Protein AF-A0A9W6XE38-F1 (afdb_monomer)

InterPro domains:
  IPR016639 Glutathione S-transferase Omega/GSH [PTHR32419] (5-84)

pLDDT: mean 70.17, std 19.54, range [25.48, 97.06]

Structure (mmCIF, N/CA/C/O backbone):
data_AF-A0A9W6XE38-F1
#
_entry.id   AF-A0A9W6XE38-F1
#
loop_
_atom_site.group_PDB
_atom_site.id
_atom_site.type_symbol
_atom_site.label_atom_id
_atom_site.label_alt_id
_atom_site.label_comp_id
_atom_site.label_asym_id
_atom_site.label_entity_id
_atom_site.label_seq_id
_atom_site.pdbx_PDB_ins_code
_atom_site.Cartn_x
_atom_site.Cartn_y
_atom_site.Cartn_z
_atom_site.occupancy
_atom_site.B_iso_or_equiv
_atom_site.auth_seq_id
_atom_site.auth_comp_id
_atom_site.auth_asym_id
_atom_site.auth_atom_id
_atom_site.pdbx_PDB_model_num
ATOM 1 N N . MET A 1 1 ? 16.345 23.511 4.178 1.00 38.41 1 MET A N 1
ATOM 2 C CA . MET A 1 1 ? 14.895 23.791 4.244 1.00 38.41 1 MET A CA 1
ATOM 3 C C . MET A 1 1 ? 14.218 22.484 4.612 1.00 38.41 1 MET A C 1
ATOM 5 O O . MET A 1 1 ? 14.553 21.489 3.986 1.00 38.41 1 MET A O 1
ATOM 9 N N . ALA A 1 2 ? 13.388 22.451 5.658 1.00 46.78 2 ALA A N 1
ATOM 10 C CA . ALA A 1 2 ? 12.634 21.242 5.998 1.00 46.78 2 ALA A CA 1
ATOM 11 C C . ALA A 1 2 ? 11.671 20.915 4.845 1.00 46.78 2 ALA A C 1
ATOM 13 O O . ALA A 1 2 ? 11.087 21.834 4.268 1.00 46.78 2 ALA A O 1
ATOM 14 N N . ALA A 1 3 ? 11.571 19.640 4.468 1.00 52.81 3 ALA A N 1
ATOM 15 C CA . ALA A 1 3 ? 10.675 19.204 3.404 1.00 52.81 3 ALA A CA 1
ATOM 16 C C . ALA A 1 3 ? 9.220 19.547 3.764 1.00 52.81 3 ALA A C 1
ATOM 18 O O . ALA A 1 3 ? 8.821 19.442 4.923 1.00 52.81 3 ALA A O 1
ATOM 19 N N . THR A 1 4 ? 8.431 19.977 2.779 1.00 61.88 4 THR A N 1
ATOM 20 C CA . THR A 1 4 ? 6.985 20.149 2.953 1.00 61.88 4 THR A CA 1
ATOM 21 C C . THR A 1 4 ? 6.368 18.781 3.259 1.00 61.88 4 THR A C 1
ATOM 23 O O . THR A 1 4 ? 6.669 17.833 2.528 1.00 61.88 4 THR A O 1
ATOM 26 N N . PRO A 1 5 ? 5.538 18.649 4.313 1.00 55.81 5 PRO A N 1
ATOM 27 C CA . PRO A 1 5 ? 4.909 17.375 4.632 1.00 55.81 5 PRO A CA 1
ATOM 28 C C . PRO A 1 5 ? 4.031 16.911 3.462 1.00 55.81 5 PRO A C 1
ATOM 30 O O . PRO A 1 5 ? 3.466 17.749 2.747 1.00 55.81 5 PRO A O 1
ATOM 33 N N . PRO A 1 6 ? 3.926 15.592 3.232 1.00 61.69 6 PRO A N 1
ATOM 34 C CA . PRO A 1 6 ? 3.109 15.073 2.150 1.00 61.69 6 PRO A CA 1
ATOM 35 C C . PRO A 1 6 ? 1.636 15.461 2.357 1.00 61.69 6 PRO A C 1
ATOM 37 O O . PRO A 1 6 ? 1.177 15.582 3.498 1.00 61.69 6 PRO A O 1
ATOM 40 N N . PRO A 1 7 ? 0.865 15.641 1.270 1.00 54.66 7 PRO A N 1
ATOM 41 C CA . PRO A 1 7 ? -0.579 15.768 1.393 1.00 54.66 7 PRO A CA 1
ATOM 42 C C . PRO A 1 7 ? -1.130 14.490 2.049 1.00 54.66 7 PRO A C 1
ATOM 44 O O . PRO A 1 7 ? -0.725 13.389 1.680 1.00 54.66 7 PRO A O 1
ATOM 47 N N . TYR A 1 8 ? -2.042 14.647 3.016 1.00 70.88 8 TYR A N 1
ATOM 48 C CA . TYR A 1 8 ? -2.646 13.556 3.802 1.00 70.88 8 TYR A CA 1
ATOM 49 C C . TYR A 1 8 ? -1.662 12.837 4.754 1.00 70.88 8 TYR A C 1
ATOM 51 O O . TYR A 1 8 ? -1.385 11.643 4.625 1.00 70.88 8 TYR A O 1
ATOM 59 N N . ALA A 1 9 ? -1.147 13.584 5.736 1.00 68.62 9 ALA A N 1
ATOM 60 C CA . ALA A 1 9 ? -0.292 13.092 6.828 1.00 68.62 9 ALA A CA 1
ATOM 61 C C . ALA A 1 9 ? -1.016 13.048 8.194 1.00 68.62 9 ALA A C 1
ATOM 63 O O . ALA A 1 9 ? -0.386 13.121 9.246 1.00 68.62 9 ALA A O 1
ATOM 64 N N . SER A 1 10 ? -2.350 12.993 8.186 1.00 75.06 10 SER A N 1
ATOM 65 C CA . SER A 1 10 ? -3.155 12.931 9.409 1.00 75.06 10 SER A CA 1
ATOM 66 C C . SER A 1 10 ? -3.180 11.520 10.001 1.00 75.06 10 SER A C 1
ATOM 68 O O . SER A 1 10 ? -3.023 10.532 9.284 1.00 75.06 10 SER A O 1
ATOM 70 N N . PHE A 1 11 ? -3.419 11.421 11.310 1.00 73.31 11 PHE A N 1
ATOM 71 C CA . PHE A 1 11 ? -3.405 10.157 12.047 1.00 73.31 11 PHE A CA 1
ATOM 72 C C . PHE A 1 11 ? -4.755 9.871 12.692 1.00 73.31 11 PHE A C 1
ATOM 74 O O . PHE A 1 11 ? -5.340 10.766 13.297 1.00 73.31 11 PHE A O 1
ATOM 81 N N . VAL A 1 12 ? -5.181 8.606 12.630 1.00 77.94 12 VAL A N 1
ATOM 82 C CA . VAL A 1 12 ? -6.282 8.090 13.451 1.00 77.94 12 VAL A CA 1
ATOM 83 C C . VAL A 1 12 ? -5.804 7.967 14.897 1.00 77.94 12 VAL A C 1
ATOM 85 O O . VAL A 1 12 ? -4.715 7.447 15.152 1.00 77.94 12 VAL A O 1
ATOM 88 N N . GLN A 1 13 ? -6.595 8.466 15.844 1.00 76.62 13 GLN A N 1
ATOM 89 C CA . GLN A 1 13 ? -6.243 8.533 17.259 1.00 76.62 13 GLN A CA 1
ATOM 90 C C . GLN A 1 13 ? -7.309 7.849 18.128 1.00 76.62 13 GLN A C 1
ATOM 92 O O . GLN A 1 13 ? -8.491 7.879 17.800 1.00 76.62 13 GLN A O 1
ATOM 97 N N . PRO A 1 14 ? -6.927 7.243 19.266 1.00 74.06 14 PRO A N 1
ATOM 98 C CA . PRO A 1 14 ? -7.862 6.514 20.131 1.00 74.06 14 PRO A CA 1
ATOM 99 C C . PRO A 1 14 ? -8.874 7.420 20.851 1.00 74.06 14 PRO A C 1
ATOM 101 O O . PRO A 1 14 ? -9.888 6.942 21.348 1.00 74.06 14 PRO A O 1
ATOM 104 N N . ASN A 1 15 ? -8.588 8.719 20.952 1.00 81.75 15 ASN A N 1
ATOM 105 C CA . ASN A 1 15 ? -9.422 9.660 21.686 1.00 81.75 15 ASN A CA 1
ATOM 106 C C . ASN A 1 15 ? -10.567 10.158 20.794 1.00 81.75 15 ASN A C 1
ATOM 108 O O . ASN A 1 15 ? -10.327 10.601 19.671 1.00 81.75 15 ASN A O 1
ATOM 112 N N . ALA A 1 16 ? -11.789 10.157 21.329 1.00 82.31 16 ALA A N 1
ATOM 113 C CA . ALA A 1 16 ? -12.985 10.599 20.608 1.00 82.31 16 ALA A CA 1
ATOM 114 C C . ALA A 1 16 ? -12.944 12.088 20.206 1.00 82.31 16 ALA A C 1
ATOM 116 O O . ALA A 1 16 ? -13.496 12.463 19.181 1.00 82.31 16 ALA A O 1
ATOM 117 N N . ASP A 1 17 ? -12.237 12.930 20.966 1.00 87.88 17 ASP A N 1
ATOM 118 C CA . ASP A 1 17 ? -12.169 14.384 20.736 1.00 87.88 17 ASP A CA 1
ATOM 119 C C . ASP A 1 17 ? -11.110 14.802 19.694 1.00 87.88 17 ASP A C 1
ATOM 121 O O . ASP A 1 17 ? -10.627 15.936 19.693 1.00 87.88 17 ASP A O 1
ATOM 125 N N . THR A 1 18 ? -10.682 13.878 18.835 1.00 81.12 18 THR A N 1
ATOM 126 C CA . THR A 1 18 ? -9.615 14.108 17.851 1.00 81.12 18 THR A CA 1
ATOM 127 C C . THR A 1 18 ? -10.191 14.333 16.461 1.00 81.12 18 THR A C 1
ATOM 129 O O . THR A 1 18 ? -11.347 14.022 16.201 1.00 81.12 18 THR A O 1
ATOM 132 N N . GLU A 1 19 ? -9.393 14.892 15.547 1.00 80.62 19 GLU A N 1
ATOM 133 C CA . GLU A 1 19 ? -9.841 15.135 14.166 1.00 80.62 19 GLU A CA 1
ATOM 134 C C . GLU A 1 19 ? -10.217 13.829 13.441 1.00 80.62 19 GLU A C 1
ATOM 136 O O . GLU A 1 19 ? -11.127 13.815 12.616 1.00 80.62 19 GLU A O 1
ATOM 141 N N . PHE A 1 20 ? -9.541 12.727 13.783 1.00 79.00 20 PHE A N 1
ATOM 142 C CA . PHE A 1 20 ? -9.780 11.396 13.230 1.00 79.00 20 PHE A CA 1
ATOM 143 C C . PHE A 1 20 ? -9.860 10.365 14.373 1.00 79.00 20 PHE A C 1
ATOM 145 O O . PHE A 1 20 ? -8.852 9.724 14.683 1.00 79.00 20 PHE A O 1
ATOM 152 N N . PRO A 1 21 ? -11.022 10.209 15.025 1.00 79.94 21 PRO A N 1
ATOM 153 C CA . PRO A 1 21 ? -11.189 9.279 16.138 1.00 79.94 21 PRO A CA 1
ATOM 154 C C . PRO A 1 21 ? -11.310 7.825 15.663 1.00 79.94 21 PRO A C 1
ATOM 156 O O . PRO A 1 21 ? -11.969 7.535 14.670 1.00 79.94 21 PRO A O 1
ATOM 159 N N . ALA A 1 22 ? -10.716 6.883 16.398 1.00 80.69 22 ALA A N 1
ATOM 160 C CA . ALA A 1 22 ? -10.786 5.450 16.112 1.00 80.69 22 ALA A CA 1
ATOM 161 C C . ALA A 1 22 ? -12.205 4.886 16.337 1.00 80.69 22 ALA A C 1
ATOM 163 O O . ALA A 1 22 ? -12.518 4.346 17.398 1.00 80.69 22 ALA A O 1
ATOM 164 N N . GLU A 1 23 ? -13.057 5.008 15.321 1.00 79.81 23 GLU A N 1
ATOM 165 C CA . GLU A 1 23 ? -14.450 4.560 15.326 1.00 79.81 23 GLU A CA 1
ATOM 166 C C . GLU A 1 23 ? -14.686 3.413 14.332 1.00 79.81 23 GLU A C 1
ATOM 168 O O . GLU A 1 23 ? -14.135 3.378 13.226 1.00 79.81 23 GLU A O 1
ATOM 173 N N . LYS A 1 24 ? -15.518 2.449 14.743 1.00 81.69 24 LYS A N 1
ATOM 174 C CA . LYS A 1 24 ? -15.912 1.310 13.909 1.00 81.69 24 LYS A CA 1
ATOM 175 C C . LYS A 1 24 ? -16.745 1.788 12.714 1.00 81.69 24 LYS A C 1
ATOM 177 O O . LYS A 1 24 ? -17.598 2.652 12.867 1.00 81.69 24 LYS A O 1
ATOM 182 N N . ASP A 1 25 ? -16.522 1.176 11.550 1.00 80.62 25 ASP A N 1
ATOM 183 C CA . ASP A 1 25 ? -17.252 1.437 10.302 1.00 80.62 25 ASP A CA 1
ATOM 184 C C . ASP A 1 25 ? -17.089 2.880 9.762 1.00 80.62 25 ASP A C 1
ATOM 186 O O . ASP A 1 25 ? -17.803 3.290 8.846 1.00 80.62 25 ASP A O 1
ATOM 190 N N . CYS A 1 26 ? -16.116 3.644 10.279 1.00 81.19 26 CYS A N 1
ATOM 191 C CA . CYS A 1 26 ? -15.816 5.019 9.855 1.00 81.19 26 CYS A CA 1
ATOM 192 C C . CYS A 1 26 ? -14.647 5.124 8.865 1.00 81.19 26 CYS A C 1
ATOM 194 O O . CYS A 1 26 ? -14.448 6.172 8.248 1.00 81.19 26 CYS A O 1
ATOM 196 N N . TYR A 1 27 ? -13.875 4.047 8.694 1.00 83.31 27 TYR A N 1
ATOM 197 C CA . TYR A 1 27 ? -12.676 4.025 7.860 1.00 83.31 27 TYR A CA 1
ATOM 198 C C . TYR A 1 27 ? -12.766 2.982 6.754 1.00 83.31 27 TYR A C 1
ATOM 200 O O . TYR A 1 27 ? -13.335 1.904 6.924 1.00 83.31 27 TYR A O 1
ATOM 208 N N . HIS A 1 28 ? -12.156 3.306 5.615 1.00 83.00 28 HIS A N 1
ATOM 209 C CA . HIS A 1 28 ? -12.151 2.455 4.432 1.00 83.00 28 HIS A CA 1
ATOM 210 C C . HIS A 1 28 ? -10.769 2.441 3.786 1.00 83.00 28 HIS A C 1
ATOM 212 O O . HIS A 1 28 ? -10.180 3.491 3.525 1.00 83.00 28 HIS A O 1
ATOM 218 N N . LEU A 1 29 ? -10.258 1.249 3.506 1.00 80.50 29 LEU A N 1
ATOM 219 C CA . LEU A 1 29 ? -8.971 1.023 2.875 1.00 80.50 29 LEU A CA 1
ATOM 220 C C . LEU A 1 29 ? -9.158 0.756 1.374 1.00 80.50 29 LEU A C 1
ATOM 222 O O . LEU A 1 29 ? -9.841 -0.180 0.965 1.00 80.50 29 LEU A O 1
ATOM 226 N N . TYR A 1 30 ? -8.519 1.573 0.541 1.00 82.00 30 TYR A N 1
ATOM 227 C CA . TYR A 1 30 ? -8.484 1.416 -0.917 1.00 82.00 30 TYR A CA 1
ATOM 228 C C . TYR A 1 30 ? -7.149 0.819 -1.373 1.00 82.00 30 TYR A C 1
ATOM 230 O O . TYR A 1 30 ? -6.167 1.530 -1.525 1.00 82.00 30 TYR A O 1
ATOM 238 N N . VAL A 1 31 ? -7.068 -0.488 -1.591 1.00 79.75 31 VAL A N 1
ATOM 239 C CA . VAL A 1 31 ? -5.789 -1.148 -1.914 1.00 79.75 31 VAL A CA 1
ATOM 240 C C . VAL A 1 31 ? -5.714 -1.598 -3.360 1.00 79.75 31 VAL A C 1
ATOM 242 O O . VAL A 1 31 ? -6.716 -1.685 -4.060 1.00 79.75 31 VAL A O 1
ATOM 245 N N . SER A 1 32 ? -4.511 -1.970 -3.787 1.00 77.88 32 SER A N 1
ATOM 246 C CA . SER A 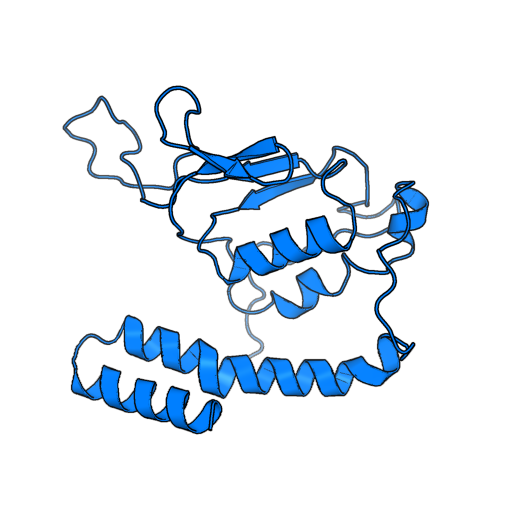1 32 ? -4.308 -2.718 -5.019 1.00 77.88 32 SER A CA 1
ATOM 247 C C . SER A 1 32 ? -3.256 -3.806 -4.789 1.00 77.88 32 SER A C 1
ATOM 249 O O . SER A 1 32 ? -2.221 -3.549 -4.167 1.00 77.88 32 SER A O 1
ATOM 251 N N . TYR A 1 33 ? -3.525 -5.032 -5.252 1.00 79.81 33 TYR A N 1
ATOM 252 C CA . TYR A 1 33 ? -2.802 -6.236 -4.816 1.00 79.81 33 TYR A CA 1
ATOM 253 C C . TYR A 1 33 ? -1.343 -6.396 -5.283 1.00 79.81 33 TYR A C 1
ATOM 255 O O . TYR A 1 33 ? -0.704 -7.330 -4.821 1.00 79.81 33 TYR A O 1
ATOM 263 N N . ALA A 1 34 ? -0.761 -5.534 -6.128 1.00 75.44 34 ALA A N 1
ATOM 264 C CA . ALA A 1 34 ? 0.716 -5.419 -6.195 1.00 75.44 34 ALA A CA 1
ATOM 265 C C . ALA A 1 34 ? 1.292 -4.105 -5.798 1.00 75.44 34 ALA A C 1
ATOM 267 O O . ALA A 1 34 ? 2.451 -3.853 -6.109 1.00 75.44 34 ALA A O 1
ATOM 268 N N . CYS A 1 35 ? 0.565 -3.297 -5.046 1.00 76.56 35 CYS A N 1
ATOM 269 C CA . CYS A 1 35 ? 1.292 -2.340 -4.243 1.00 76.56 35 CYS A CA 1
ATOM 270 C C . CYS A 1 35 ? 2.061 -3.118 -3.196 1.00 76.56 35 CYS A C 1
ATOM 272 O O . CYS A 1 35 ?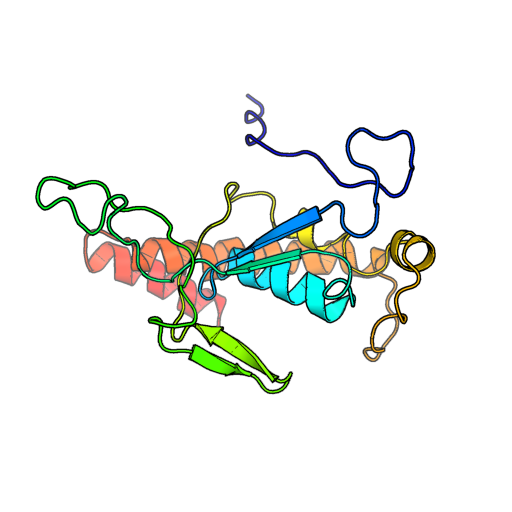 1.401 -3.648 -2.305 1.00 76.56 35 CYS A O 1
ATOM 274 N N . PRO A 1 36 ? 3.406 -3.186 -3.234 1.00 77.25 36 PRO A N 1
ATOM 275 C CA . PRO A 1 36 ? 4.117 -3.728 -2.084 1.00 77.25 36 PRO A CA 1
ATOM 276 C C . PRO A 1 36 ? 3.818 -2.866 -0.853 1.00 77.25 36 PRO A C 1
ATOM 278 O O . PRO A 1 36 ? 3.625 -3.394 0.231 1.00 77.25 36 PRO A O 1
ATOM 281 N N . PHE A 1 37 ? 3.662 -1.560 -1.066 1.00 80.25 37 PHE A N 1
ATOM 282 C CA . PHE A 1 37 ? 3.253 -0.557 -0.091 1.00 80.25 37 PHE A CA 1
ATOM 283 C C . PHE A 1 37 ? 1.835 -0.832 0.465 1.00 80.25 37 PHE A C 1
ATOM 285 O O . PHE A 1 37 ? 1.697 -1.291 1.597 1.00 80.25 37 PHE A O 1
ATOM 292 N N . ALA A 1 38 ? 0.771 -0.752 -0.350 1.00 79.31 38 ALA A N 1
ATOM 293 C CA . ALA A 1 38 ? -0.588 -1.057 0.133 1.00 79.31 38 ALA A CA 1
ATOM 294 C C . ALA A 1 38 ? -0.754 -2.498 0.663 1.00 79.31 38 ALA A C 1
ATOM 296 O O . ALA A 1 38 ? -1.605 -2.737 1.518 1.00 79.31 38 ALA A O 1
ATOM 297 N N . SER A 1 39 ? 0.073 -3.455 0.220 1.00 82.00 39 SER A N 1
ATOM 298 C CA . SER A 1 39 ? 0.106 -4.805 0.797 1.00 82.00 39 SER A CA 1
ATOM 299 C C . SER A 1 39 ? 0.582 -4.808 2.249 1.00 82.00 39 SER A C 1
ATOM 301 O O . SER A 1 39 ? 0.120 -5.649 3.016 1.00 82.00 39 SER A O 1
ATOM 303 N N . ARG A 1 40 ? 1.445 -3.871 2.669 1.00 82.38 40 ARG A N 1
ATOM 304 C CA . ARG A 1 40 ? 1.821 -3.694 4.082 1.00 82.38 40 ARG A CA 1
ATOM 305 C C . ARG A 1 40 ? 0.630 -3.224 4.905 1.00 82.38 40 ARG A C 1
ATOM 307 O O . ARG A 1 40 ? 0.329 -3.849 5.914 1.00 82.38 40 ARG A O 1
ATOM 314 N N . ALA A 1 41 ? -0.084 -2.192 4.448 1.00 80.19 41 ALA A N 1
ATOM 315 C CA . ALA A 1 41 ? -1.289 -1.699 5.122 1.00 80.19 41 ALA A CA 1
ATOM 316 C C . ALA A 1 41 ? -2.375 -2.784 5.219 1.00 80.19 41 ALA A C 1
ATOM 318 O O . ALA A 1 41 ? -2.990 -2.968 6.267 1.00 80.19 41 ALA A O 1
ATOM 319 N N . LEU A 1 42 ? -2.564 -3.556 4.146 1.00 84.19 42 LEU A N 1
ATOM 320 C CA . LEU A 1 42 ? -3.484 -4.686 4.145 1.00 84.19 42 LEU A CA 1
ATOM 321 C C . LEU A 1 42 ? -3.037 -5.792 5.109 1.00 84.19 42 LEU A C 1
ATOM 323 O O . LEU A 1 42 ? -3.852 -6.308 5.865 1.00 84.19 42 LEU A O 1
ATOM 327 N N . SER A 1 43 ? -1.750 -6.146 5.101 1.00 81.75 43 SER A N 1
ATOM 328 C CA . SER A 1 43 ? -1.199 -7.150 6.018 1.00 81.75 43 SER A CA 1
ATOM 329 C C . SER A 1 43 ? -1.368 -6.714 7.467 1.00 81.75 43 SER A C 1
ATOM 331 O O . SER A 1 43 ? -1.773 -7.525 8.289 1.00 81.75 43 SER A O 1
ATOM 333 N N . ALA A 1 44 ? -1.121 -5.436 7.765 1.00 78.25 44 ALA A N 1
ATOM 334 C CA . ALA A 1 44 ? -1.363 -4.856 9.078 1.00 78.25 44 ALA A CA 1
ATOM 335 C C . ALA A 1 44 ? -2.827 -5.038 9.486 1.00 78.25 44 ALA A C 1
ATOM 337 O O . ALA A 1 44 ? -3.078 -5.627 10.525 1.00 78.25 44 ALA A O 1
ATOM 338 N N . CYS A 1 45 ? -3.772 -4.650 8.622 1.00 79.44 45 CYS A N 1
ATOM 339 C CA . CYS A 1 45 ? -5.207 -4.806 8.867 1.00 79.44 45 CYS A CA 1
ATOM 340 C C . CYS A 1 45 ? -5.586 -6.245 9.274 1.00 79.44 45 CYS A C 1
ATOM 342 O O . CYS A 1 45 ? -6.242 -6.434 10.293 1.00 79.44 45 CYS A O 1
ATOM 344 N N . TYR A 1 46 ? -5.104 -7.261 8.548 1.00 80.50 46 TYR A N 1
ATOM 345 C CA . TYR A 1 46 ? -5.383 -8.670 8.870 1.00 80.50 46 TYR A CA 1
ATOM 346 C C . TYR A 1 46 ? -4.621 -9.200 10.092 1.00 80.50 46 TYR A C 1
ATOM 348 O O . TYR A 1 46 ? -5.133 -10.038 10.829 1.00 80.50 46 TYR A O 1
ATOM 356 N N . LEU A 1 47 ? -3.373 -8.774 10.304 1.00 80.06 47 LEU A N 1
ATOM 357 C CA . LEU A 1 47 ? -2.577 -9.221 11.453 1.00 80.06 47 LEU A CA 1
ATOM 358 C C . LEU A 1 47 ? -3.132 -8.683 12.774 1.00 80.06 47 LEU A C 1
ATOM 360 O O . LEU A 1 47 ? -2.902 -9.290 13.822 1.00 80.06 47 LEU A O 1
ATOM 364 N N . THR A 1 48 ? -3.855 -7.565 12.717 1.00 76.25 48 THR A N 1
ATOM 365 C CA . THR A 1 48 ? -4.391 -6.863 13.885 1.00 76.25 48 THR A CA 1
ATOM 366 C C . THR A 1 48 ? -5.895 -7.065 14.064 1.00 76.25 48 THR A C 1
ATOM 368 O O . THR A 1 48 ? -6.446 -6.631 15.070 1.00 76.25 48 THR A O 1
ATOM 371 N N . GLY A 1 49 ? -6.550 -7.788 13.149 1.00 79.50 49 GLY A N 1
ATOM 372 C CA . GLY A 1 49 ? -7.965 -8.152 13.258 1.00 79.50 49 GLY A CA 1
ATOM 373 C C . GLY A 1 49 ? -8.934 -7.030 12.871 1.00 79.50 49 GLY A C 1
ATOM 374 O O . GLY A 1 49 ? -10.076 -7.030 13.322 1.00 79.50 49 GLY A O 1
ATOM 375 N N . LEU A 1 50 ? -8.492 -6.042 12.088 1.00 81.00 50 LEU A N 1
ATOM 376 C CA . LEU A 1 50 ? -9.290 -4.868 11.713 1.00 81.00 50 LEU A CA 1
ATOM 377 C C . LEU A 1 50 ? -10.215 -5.108 10.508 1.00 81.00 50 LEU A C 1
ATOM 379 O O . LEU A 1 50 ? -11.004 -4.228 10.155 1.00 81.00 50 LEU A O 1
ATOM 383 N N . GLU A 1 51 ? -10.157 -6.281 9.876 1.00 81.75 51 GLU A N 1
ATOM 384 C CA . GLU A 1 51 ? -10.886 -6.580 8.639 1.00 81.75 51 GLU A CA 1
ATOM 385 C C . GLU A 1 51 ? -12.418 -6.575 8.772 1.00 81.75 51 GLU A C 1
ATOM 387 O O . GLU A 1 51 ? -13.107 -6.550 7.752 1.00 81.75 51 GLU A O 1
ATOM 392 N N . ASP A 1 52 ? -12.942 -6.604 10.000 1.00 84.00 52 ASP A N 1
ATOM 393 C CA . ASP A 1 52 ? -14.381 -6.581 10.295 1.00 84.00 52 ASP A CA 1
ATOM 394 C C . ASP A 1 52 ? -14.914 -5.173 10.630 1.00 84.00 52 ASP A C 1
ATOM 396 O O . ASP A 1 52 ? -16.121 -5.004 10.817 1.00 84.00 52 ASP A O 1
ATOM 400 N N . VAL A 1 53 ? -14.033 -4.171 10.751 1.00 84.06 53 VAL A N 1
ATOM 401 C CA . VAL A 1 53 ? -14.392 -2.788 11.142 1.00 84.06 53 VAL A CA 1
ATOM 402 C C . VAL A 1 53 ? -13.867 -1.719 10.184 1.00 84.06 53 VAL A C 1
ATOM 404 O O . VAL A 1 53 ? -14.350 -0.587 10.212 1.00 84.06 53 VAL A O 1
ATOM 407 N N . VAL A 1 54 ? -12.889 -2.062 9.341 1.00 80.12 54 VAL A N 1
ATOM 408 C CA . VAL A 1 54 ? -12.374 -1.206 8.269 1.00 80.12 54 VAL A CA 1
ATOM 409 C C . VAL A 1 54 ? -12.881 -1.743 6.935 1.00 80.12 54 VAL A C 1
ATOM 411 O O . VAL A 1 54 ? -12.556 -2.863 6.540 1.00 80.12 54 VAL A O 1
ATOM 414 N N . GLY A 1 55 ? -13.660 -0.933 6.216 1.00 78.31 55 GLY A N 1
ATOM 415 C CA . GLY A 1 55 ? -14.126 -1.287 4.876 1.00 78.31 55 GLY A CA 1
ATOM 416 C C . GLY A 1 55 ? -12.956 -1.476 3.905 1.00 78.31 55 GLY A C 1
ATOM 417 O O . GLY A 1 55 ? -11.892 -0.885 4.079 1.00 78.31 55 GLY A O 1
ATOM 418 N N . LEU A 1 56 ? -13.125 -2.305 2.873 1.00 82.12 56 LEU A N 1
ATOM 419 C CA . LEU A 1 56 ? -12.064 -2.609 1.910 1.00 82.12 56 LEU A CA 1
ATOM 420 C C . LEU A 1 56 ? -12.584 -2.516 0.477 1.00 82.12 56 LEU A C 1
ATOM 422 O O . LEU A 1 56 ? -13.576 -3.148 0.118 1.00 82.12 56 LEU A O 1
ATOM 426 N N . SER A 1 57 ? -11.866 -1.781 -0.368 1.00 80.00 57 SER A N 1
ATOM 427 C CA . SER A 1 57 ? -12.044 -1.811 -1.820 1.00 80.00 57 SER A CA 1
ATOM 428 C C . SER A 1 57 ? -10.716 -2.092 -2.499 1.00 80.00 57 SER A C 1
ATOM 430 O O . SER A 1 57 ? -9.699 -1.479 -2.181 1.00 80.00 57 SER A O 1
ATOM 432 N N . VAL A 1 58 ? -10.738 -3.021 -3.452 1.00 83.06 58 VAL A N 1
ATOM 433 C CA . VAL A 1 58 ? -9.550 -3.449 -4.189 1.00 83.06 58 VAL A CA 1
ATOM 434 C C . VAL A 1 58 ? -9.638 -2.930 -5.618 1.00 83.06 58 VAL A C 1
ATOM 436 O O . VAL A 1 58 ? -10.568 -3.263 -6.353 1.00 83.06 58 VAL A O 1
ATOM 439 N N . ALA A 1 59 ? -8.677 -2.102 -6.012 1.00 80.75 59 ALA A N 1
ATOM 440 C CA . ALA A 1 59 ? -8.565 -1.613 -7.373 1.00 80.75 59 ALA A CA 1
ATOM 441 C C . ALA A 1 59 ? -8.062 -2.713 -8.321 1.00 80.75 59 ALA A C 1
ATOM 443 O O . ALA A 1 59 ? -7.306 -3.612 -7.944 1.00 80.75 59 ALA A O 1
ATOM 444 N N . HIS A 1 60 ? -8.488 -2.616 -9.577 1.00 77.38 60 HIS A N 1
ATOM 445 C CA . HIS A 1 60 ? -8.019 -3.445 -10.669 1.00 77.38 60 HIS A CA 1
ATOM 446 C C . HIS A 1 60 ? -6.519 -3.178 -10.899 1.00 77.38 60 HIS A C 1
ATOM 448 O O . HIS A 1 60 ? -6.093 -2.021 -10.938 1.00 77.38 60 HIS A O 1
ATOM 454 N N . PRO A 1 61 ? -5.705 -4.227 -11.092 1.00 73.19 61 PRO A N 1
ATOM 455 C CA . PRO A 1 61 ? -4.250 -4.101 -11.193 1.00 73.19 61 PRO A CA 1
ATOM 456 C C . PRO A 1 61 ? -3.778 -3.376 -12.459 1.00 73.19 61 PRO A C 1
ATOM 458 O O . PRO A 1 61 ? -2.710 -2.777 -12.499 1.00 73.19 61 PRO A O 1
ATOM 461 N N . ILE A 1 62 ? -4.559 -3.420 -13.529 1.00 76.50 62 ILE A N 1
ATOM 462 C CA . ILE A 1 62 ? -4.240 -2.720 -14.775 1.00 76.50 62 ILE A CA 1
ATOM 463 C C . ILE A 1 62 ? -5.125 -1.483 -14.863 1.00 76.50 62 ILE A C 1
ATOM 465 O O . ILE A 1 62 ? -6.342 -1.607 -14.735 1.00 76.50 62 ILE A O 1
ATOM 469 N N . HIS A 1 63 ? -4.534 -0.312 -15.121 1.00 78.31 63 HIS A N 1
ATOM 470 C CA . HIS A 1 63 ? -5.309 0.904 -15.373 1.00 78.31 63 HIS A CA 1
ATOM 471 C C . HIS A 1 63 ? -6.284 0.667 -16.531 1.00 78.31 63 HIS A C 1
ATOM 473 O O . HIS A 1 63 ? -5.897 0.113 -17.565 1.00 78.31 63 HIS A O 1
ATOM 479 N N . GLN A 1 64 ? -7.527 1.108 -16.370 1.00 77.31 64 GLN A N 1
ATOM 480 C CA . GLN A 1 64 ? -8.576 0.975 -17.380 1.00 77.31 64 GLN A CA 1
ATOM 481 C C . GLN A 1 64 ? -8.973 2.342 -17.927 1.00 77.31 64 GLN A C 1
ATOM 483 O O . GLN A 1 64 ? -8.638 3.372 -17.340 1.00 77.31 64 GLN A O 1
ATOM 488 N N . LYS A 1 65 ? -9.674 2.355 -19.068 1.00 80.88 65 LYS A N 1
ATOM 489 C CA . LYS A 1 65 ? -10.330 3.572 -19.560 1.00 80.88 65 LYS A CA 1
ATOM 490 C C . LYS A 1 65 ? -11.309 4.081 -18.507 1.00 80.88 65 LYS A C 1
ATOM 492 O O . LYS A 1 65 ? -11.997 3.293 -17.862 1.00 80.88 65 LYS A O 1
ATOM 497 N N . THR A 1 66 ? -11.379 5.395 -18.359 1.00 79.62 66 THR A N 1
ATOM 498 C CA . THR A 1 66 ? -12.297 6.022 -17.397 1.00 79.62 66 THR A CA 1
ATOM 499 C C . THR A 1 66 ? -13.727 6.007 -17.930 1.00 79.62 66 THR A C 1
ATOM 501 O O . THR A 1 66 ? -14.682 5.938 -17.160 1.00 79.62 66 THR A O 1
ATOM 504 N N . LYS A 1 67 ? -13.868 6.030 -19.258 1.00 81.88 67 LYS A N 1
ATOM 505 C CA . LYS A 1 67 ? -15.112 5.875 -20.006 1.00 81.88 67 LYS A CA 1
ATOM 506 C C . LYS A 1 67 ? -14.946 4.704 -20.982 1.00 81.88 67 LYS A C 1
ATOM 508 O O . LYS A 1 67 ? -14.494 4.905 -22.107 1.00 81.88 67 LYS A O 1
ATOM 513 N N . PRO A 1 68 ? -15.265 3.472 -20.554 1.00 76.56 68 PRO A N 1
ATOM 514 C CA . PRO A 1 68 ? -15.060 2.276 -21.371 1.00 76.56 68 PRO A CA 1
ATOM 515 C C . PRO A 1 68 ? -15.782 2.330 -22.723 1.00 76.56 68 PRO A C 1
ATOM 517 O O . PRO A 1 68 ? -15.226 1.873 -23.717 1.00 76.56 68 PRO A O 1
ATOM 520 N N . ASP A 1 69 ? -16.964 2.951 -22.754 1.00 84.12 69 ASP A N 1
ATOM 521 C CA . ASP A 1 69 ? -17.827 3.051 -23.939 1.00 84.12 69 ASP A CA 1
ATOM 522 C C . ASP A 1 69 ? -17.502 4.252 -24.848 1.00 84.12 69 ASP A C 1
ATOM 524 O O . ASP A 1 69 ? -18.180 4.479 -25.849 1.00 84.12 69 ASP A O 1
ATOM 528 N N . ASP A 1 70 ? -16.489 5.051 -24.500 1.00 85.56 70 ASP A N 1
ATOM 529 C CA . ASP A 1 70 ? -16.054 6.207 -25.281 1.00 85.56 70 ASP A CA 1
ATOM 530 C C . ASP A 1 70 ? -14.732 5.885 -25.996 1.00 85.56 70 ASP A C 1
ATOM 532 O O . ASP A 1 70 ? -13.649 5.803 -25.401 1.00 85.56 70 ASP A O 1
ATOM 536 N N . ASP A 1 71 ? -14.807 5.699 -27.313 1.00 86.50 71 ASP A N 1
ATOM 537 C CA . ASP A 1 71 ? -13.632 5.429 -28.144 1.00 86.50 71 ASP A CA 1
ATOM 538 C C . ASP A 1 71 ? -12.649 6.606 -28.182 1.00 86.50 71 ASP A C 1
ATOM 540 O O . ASP A 1 71 ? -11.459 6.398 -28.431 1.00 86.50 71 ASP A O 1
ATOM 544 N N . SER A 1 72 ? -13.112 7.821 -27.872 1.00 90.31 72 SER A N 1
ATOM 545 C CA . SER A 1 72 ? 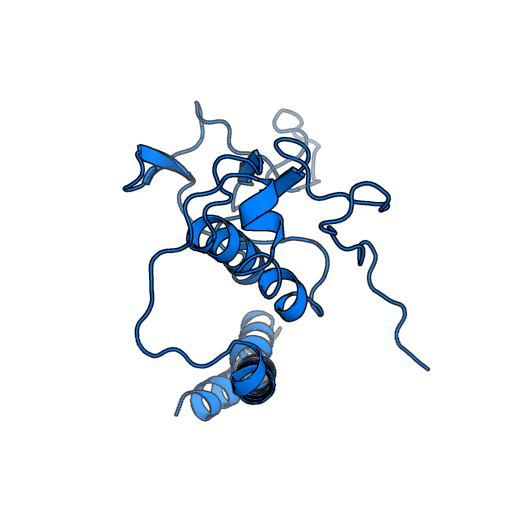-12.263 9.010 -27.772 1.00 90.31 72 SER A CA 1
ATOM 546 C C . SER A 1 72 ? -11.568 9.152 -26.413 1.00 90.31 72 SER A C 1
ATOM 548 O O . SER A 1 72 ? -10.671 9.990 -26.271 1.00 90.31 72 SER A O 1
ATOM 550 N N . ASP A 1 73 ? -11.920 8.319 -25.422 1.00 87.12 73 ASP A N 1
ATOM 551 C CA . ASP A 1 73 ? -11.276 8.343 -24.112 1.00 87.12 73 ASP A CA 1
ATOM 552 C C . ASP A 1 73 ? -9.847 7.792 -24.181 1.00 87.12 73 ASP A C 1
ATOM 554 O O . ASP A 1 73 ? -9.601 6.589 -24.331 1.00 87.12 73 ASP A O 1
ATOM 558 N N . THR A 1 74 ? -8.892 8.706 -24.041 1.00 87.75 74 THR A N 1
ATOM 559 C CA . THR A 1 74 ? -7.461 8.407 -23.919 1.00 87.75 74 THR A CA 1
ATOM 560 C C . THR A 1 74 ? -7.007 8.340 -22.459 1.00 87.75 74 THR A C 1
ATOM 562 O O . THR A 1 74 ? -5.884 7.911 -22.185 1.00 87.75 74 THR A O 1
ATOM 565 N N . HIS A 1 75 ? -7.862 8.735 -21.510 1.00 84.44 75 HIS A N 1
ATOM 566 C CA . HIS A 1 75 ? -7.521 8.800 -20.098 1.00 84.44 75 HIS A CA 1
ATOM 567 C C . HIS A 1 75 ? -7.687 7.432 -19.428 1.00 84.44 75 HIS A C 1
ATOM 569 O O . HIS A 1 75 ? -8.784 6.873 -19.337 1.00 84.44 75 HIS A O 1
ATOM 575 N N . ARG A 1 76 ? -6.580 6.894 -18.905 1.00 79.19 76 ARG A N 1
ATOM 576 C CA . ARG A 1 76 ? -6.566 5.627 -18.162 1.00 79.19 76 ARG A CA 1
ATOM 577 C C . ARG A 1 76 ? -6.299 5.892 -16.686 1.00 79.19 76 ARG A C 1
ATOM 579 O O . ARG A 1 76 ? -5.346 6.593 -16.359 1.00 79.19 76 ARG A O 1
ATOM 586 N N . SER A 1 77 ? -7.113 5.311 -15.812 1.00 77.19 77 SER A N 1
ATOM 587 C CA . SER A 1 77 ? -7.038 5.518 -14.363 1.00 77.19 77 SER A CA 1
ATOM 588 C C . SER A 1 77 ? -7.277 4.221 -13.589 1.00 77.19 77 SER A C 1
ATOM 590 O O . SER A 1 77 ? -7.506 3.153 -14.169 1.00 77.19 77 SER A O 1
ATOM 592 N N . TRP A 1 78 ? -7.220 4.334 -12.265 1.00 75.25 78 TRP A N 1
ATOM 593 C CA . TRP A 1 78 ? -7.691 3.323 -11.331 1.00 75.25 78 TRP A CA 1
ATOM 594 C C . TRP A 1 78 ? -9.168 3.024 -11.569 1.00 75.25 78 TRP A C 1
ATOM 596 O O . TRP A 1 78 ? -9.984 3.925 -11.761 1.00 75.25 78 TRP A O 1
ATOM 606 N N . TYR A 1 79 ? -9.494 1.741 -11.545 1.00 76.12 79 TYR A N 1
ATOM 607 C CA . TYR A 1 79 ? -10.836 1.220 -11.754 1.00 76.12 79 TYR A CA 1
ATOM 608 C C . TYR A 1 79 ? -11.078 0.129 -10.718 1.00 76.12 79 TYR A C 1
ATOM 610 O O . TYR A 1 79 ? -10.155 -0.621 -10.416 1.00 76.12 79 TYR A O 1
ATOM 618 N N . PHE A 1 80 ? -12.275 0.037 -10.146 1.00 74.56 80 PHE A N 1
ATOM 619 C CA . PHE A 1 80 ? -12.601 -1.032 -9.200 1.00 74.56 80 PHE A CA 1
ATOM 620 C C . PHE A 1 80 ? -13.171 -2.224 -9.942 1.00 74.56 80 PHE A C 1
ATOM 622 O O . PHE A 1 80 ? -13.964 -2.060 -10.862 1.00 74.56 80 PHE A O 1
ATOM 629 N N . VAL A 1 81 ? -12.744 -3.416 -9.543 1.00 67.50 81 VAL A N 1
ATOM 630 C CA . VAL A 1 81 ? -13.183 -4.656 -10.177 1.00 67.50 81 VAL A CA 1
ATOM 631 C C . VAL A 1 81 ? -14.700 -4.798 -10.103 1.00 67.50 81 VAL A C 1
ATOM 633 O O . VAL A 1 81 ? -15.295 -4.671 -9.035 1.00 67.50 81 VAL A O 1
ATOM 636 N N . ASP A 1 82 ? -15.318 -5.075 -11.247 1.00 66.88 82 ASP A N 1
ATOM 637 C CA . ASP A 1 82 ? -16.690 -5.561 -11.298 1.00 66.88 82 ASP A CA 1
ATOM 638 C C . ASP A 1 82 ? -16.646 -7.084 -11.084 1.00 66.88 82 ASP A C 1
ATOM 640 O O . ASP A 1 82 ? -16.065 -7.791 -11.917 1.00 66.88 82 ASP A O 1
ATOM 644 N N . PRO A 1 83 ? -17.229 -7.608 -9.990 1.00 60.66 83 PRO A N 1
ATOM 645 C CA . PRO A 1 83 ? -17.201 -9.035 -9.677 1.00 60.66 83 PRO A CA 1
ATOM 646 C C . PRO A 1 83 ? -17.863 -9.910 -10.746 1.00 60.66 83 PRO A C 1
ATOM 648 O O . PRO A 1 83 ? -17.576 -11.100 -10.826 1.00 60.66 83 PRO A O 1
ATOM 651 N N . SER A 1 84 ? -18.764 -9.345 -11.556 1.00 62.47 84 SER A N 1
ATOM 652 C CA . SER A 1 84 ? -19.477 -10.086 -12.599 1.00 62.47 84 SER A CA 1
ATOM 653 C C . SER A 1 84 ? -18.663 -10.266 -13.883 1.00 62.47 84 SER A C 1
ATOM 655 O O . SER A 1 84 ? -18.932 -11.185 -14.657 1.00 62.47 84 SER A O 1
ATOM 657 N N . THR A 1 85 ? -17.652 -9.421 -14.103 1.00 63.88 85 THR A N 1
ATOM 658 C CA . THR A 1 85 ? -16.870 -9.382 -15.350 1.00 63.88 85 THR A CA 1
ATOM 659 C C . THR A 1 85 ? -15.368 -9.575 -15.141 1.00 63.88 85 THR A C 1
ATOM 661 O O . THR A 1 85 ? -14.662 -9.943 -16.082 1.00 63.88 85 THR A O 1
ATOM 664 N N . THR A 1 86 ? -14.861 -9.376 -13.922 1.00 62.06 86 THR A N 1
ATOM 665 C CA . THR A 1 86 ? -13.435 -9.506 -13.603 1.00 62.06 86 THR A CA 1
ATOM 666 C C . THR A 1 86 ? -13.125 -10.897 -13.061 1.00 62.06 86 THR A C 1
ATOM 668 O O . THR A 1 86 ? -13.740 -11.343 -12.098 1.00 62.06 86 THR A O 1
ATOM 671 N N . LEU A 1 87 ? -12.128 -11.576 -13.640 1.00 55.19 87 LEU A N 1
ATOM 672 C CA . LEU A 1 87 ? -11.674 -12.881 -13.151 1.00 55.19 87 LEU A CA 1
ATOM 673 C C . LEU A 1 87 ? -11.104 -12.765 -11.729 1.00 55.19 87 LEU A C 1
ATOM 675 O O . LEU A 1 87 ? -10.068 -12.131 -11.501 1.00 55.19 87 LEU A O 1
ATOM 679 N N . THR A 1 88 ? -11.759 -13.431 -10.784 1.00 58.09 88 THR A N 1
ATOM 680 C CA . THR A 1 88 ? -11.332 -13.544 -9.389 1.00 58.09 88 THR A CA 1
ATOM 681 C C . THR A 1 88 ? -10.849 -14.962 -9.065 1.00 58.09 88 THR A C 1
ATOM 683 O O . THR A 1 88 ? -11.155 -15.936 -9.753 1.00 58.09 88 THR A O 1
ATOM 686 N N . VAL A 1 89 ? -10.024 -15.081 -8.028 1.00 49.19 89 VAL A N 1
ATOM 687 C CA . VAL A 1 89 ? -9.659 -16.331 -7.350 1.00 49.19 89 VAL A CA 1
ATOM 688 C C . VAL A 1 89 ? -10.254 -16.268 -5.963 1.00 49.19 89 VAL A C 1
ATOM 690 O O . VAL A 1 89 ? -10.070 -15.278 -5.272 1.00 49.19 89 VAL A O 1
ATOM 693 N N . THR A 1 90 ? -10.924 -17.315 -5.512 1.00 52.56 90 THR A N 1
ATOM 694 C CA . THR A 1 90 ? -11.402 -17.365 -4.131 1.00 52.56 90 THR A CA 1
ATOM 695 C C . THR A 1 90 ? -10.232 -17.672 -3.196 1.00 52.56 90 THR A C 1
ATOM 697 O O . THR A 1 90 ? -9.580 -18.713 -3.305 1.00 52.56 90 THR A O 1
ATOM 700 N N . GLY A 1 91 ? -9.934 -16.743 -2.288 1.00 44.38 91 GLY A N 1
ATOM 701 C CA . GLY A 1 91 ? -8.925 -16.906 -1.249 1.00 44.38 91 GLY A CA 1
ATOM 702 C C . GLY A 1 91 ? -9.335 -17.935 -0.194 1.00 44.38 91 GLY A C 1
ATOM 703 O O . GLY A 1 91 ? -10.499 -18.307 -0.065 1.00 44.38 91 GLY A O 1
ATOM 704 N N . VAL A 1 92 ? -8.375 -18.373 0.625 1.00 41.62 92 VAL A N 1
ATOM 705 C CA . VAL A 1 92 ? -8.598 -19.353 1.713 1.00 41.62 92 VAL A CA 1
ATOM 706 C C . VAL A 1 92 ? -9.602 -18.890 2.778 1.00 41.62 92 VAL A C 1
ATOM 708 O O . VAL A 1 92 ? -10.139 -19.708 3.517 1.00 41.62 92 VAL A O 1
ATOM 711 N N . ASN A 1 93 ? -9.870 -17.586 2.848 1.00 46.94 93 ASN A N 1
ATOM 712 C CA . ASN A 1 93 ? -10.888 -16.962 3.693 1.00 46.94 93 ASN A CA 1
ATOM 713 C C . ASN A 1 93 ? -12.277 -16.891 3.023 1.00 46.94 93 ASN A C 1
ATOM 715 O O . ASN A 1 93 ? -13.179 -16.258 3.564 1.00 46.94 93 ASN A O 1
ATOM 719 N N . GLY A 1 94 ? -12.447 -17.489 1.838 1.00 51.94 94 GLY A N 1
ATOM 720 C CA . GLY A 1 94 ? -13.690 -17.467 1.067 1.00 51.94 94 GLY A CA 1
ATOM 721 C C . GLY A 1 94 ? -13.971 -16.146 0.345 1.00 51.94 94 GLY A C 1
ATOM 722 O O . GLY A 1 94 ? -15.047 -16.004 -0.227 1.00 51.94 94 GLY A O 1
ATOM 723 N N . ARG A 1 95 ? -13.043 -15.177 0.369 1.00 55.75 95 ARG A N 1
ATOM 724 C CA . ARG A 1 95 ? -13.198 -13.891 -0.326 1.00 55.75 95 ARG A CA 1
ATOM 725 C C . ARG A 1 95 ? -12.569 -13.956 -1.712 1.00 55.75 95 ARG A C 1
ATOM 727 O O . ARG A 1 95 ? -11.440 -14.419 -1.865 1.00 55.75 95 ARG A O 1
ATOM 734 N N . ASP A 1 96 ? -13.283 -13.446 -2.703 1.00 54.88 96 ASP A N 1
ATOM 735 C CA . ASP A 1 96 ? -12.803 -13.367 -4.077 1.00 54.88 96 ASP A CA 1
ATOM 736 C C . ASP A 1 96 ? -11.749 -12.260 -4.228 1.00 54.88 96 ASP A C 1
ATOM 738 O O . ASP A 1 96 ? -11.993 -11.091 -3.932 1.00 54.88 96 ASP A O 1
ATOM 742 N N . ILE A 1 97 ? -10.557 -12.638 -4.687 1.00 51.78 97 ILE A N 1
ATOM 743 C CA . ILE A 1 97 ? -9.420 -11.756 -4.950 1.00 51.78 97 ILE A CA 1
ATOM 744 C C . ILE A 1 97 ? -9.191 -11.636 -6.459 1.00 51.78 97 ILE A C 1
ATOM 746 O O . ILE A 1 97 ? -9.098 -12.631 -7.172 1.00 51.78 97 ILE A O 1
ATOM 750 N N . SER A 1 98 ? -9.098 -10.410 -6.973 1.00 45.59 98 SER A N 1
ATOM 751 C CA . SER A 1 98 ? -8.735 -10.150 -8.374 1.00 45.59 98 SER A CA 1
ATOM 752 C C . SER A 1 98 ? -7.399 -10.811 -8.718 1.00 45.59 98 SER A C 1
ATOM 754 O O . SER A 1 98 ? -6.423 -10.645 -7.983 1.00 45.59 98 SER A O 1
ATOM 756 N N . GLN A 1 99 ? -7.322 -11.520 -9.849 1.00 38.69 99 GLN A N 1
ATOM 757 C CA . GLN A 1 99 ? -6.061 -12.113 -10.292 1.00 38.69 99 GLN A CA 1
ATOM 758 C C . GLN A 1 99 ? -5.042 -11.034 -10.703 1.00 38.69 99 GLN A C 1
ATOM 760 O O . GLN A 1 99 ? -5.342 -10.143 -11.490 1.00 38.69 99 GLN A O 1
ATOM 765 N N . VAL A 1 100 ? -3.821 -11.174 -10.176 1.00 35.72 100 VAL A N 1
ATOM 766 C CA . VAL A 1 100 ? -2.577 -10.478 -10.562 1.00 35.72 100 VAL A CA 1
ATOM 767 C C . VAL A 1 100 ? -2.507 -8.969 -10.278 1.00 35.72 100 VAL A C 1
ATOM 769 O O . VAL A 1 100 ? -2.672 -8.153 -11.162 1.00 35.72 100 VAL A O 1
ATOM 772 N N . LEU A 1 101 ? -2.105 -8.612 -9.057 1.00 36.94 101 LEU A N 1
ATOM 773 C CA . LEU A 1 101 ? -0.914 -7.793 -8.776 1.00 36.94 101 LEU A CA 1
ATOM 774 C C . LEU A 1 101 ? -0.658 -6.462 -9.602 1.00 36.94 101 LEU A C 1
ATOM 776 O O . LEU A 1 101 ? 0.097 -6.482 -10.567 1.00 36.94 101 LEU A O 1
ATOM 780 N N . SER A 1 102 ? -1.125 -5.277 -9.127 1.00 25.48 102 SER A N 1
ATOM 781 C CA . SER A 1 102 ? -0.463 -3.924 -9.261 1.00 25.48 102 SER A CA 1
ATOM 782 C C . SER A 1 102 ? -0.915 -2.886 -8.205 1.00 25.48 102 SER A C 1
ATOM 784 O O . SER A 1 102 ? -1.716 -3.264 -7.367 1.00 25.48 102 SER A O 1
ATOM 786 N N . ALA A 1 103 ? -0.424 -1.632 -8.170 1.00 33.03 103 ALA A N 1
ATOM 787 C CA . ALA A 1 103 ? -0.204 -0.798 -6.963 1.00 33.03 103 ALA A CA 1
ATOM 788 C C . ALA A 1 103 ? -0.514 0.722 -7.006 1.00 33.03 103 ALA A C 1
ATOM 790 O O . ALA A 1 103 ? 0.001 1.325 -7.930 1.00 33.03 103 ALA A O 1
ATOM 791 N N . TYR A 1 104 ? -1.161 1.370 -6.006 1.00 37.09 104 TYR A N 1
ATOM 792 C CA . TYR A 1 104 ? -0.724 2.651 -5.351 1.00 37.09 104 TYR A CA 1
ATOM 793 C C . TYR A 1 104 ? -1.720 3.209 -4.297 1.00 37.09 104 TYR A C 1
ATOM 795 O O . TYR A 1 104 ? -2.930 3.177 -4.497 1.00 37.09 104 TYR A O 1
ATOM 803 N N . PHE A 1 105 ? -1.170 3.814 -3.228 1.00 31.30 105 PHE A N 1
ATOM 804 C CA . PHE A 1 105 ? -1.775 4.826 -2.335 1.00 31.30 105 PHE A CA 1
ATOM 805 C C . PHE A 1 105 ? -0.815 6.040 -2.297 1.00 31.30 105 PHE A C 1
ATOM 807 O O . PHE A 1 105 ? 0.403 5.867 -2.389 1.00 31.30 105 PHE A O 1
ATOM 814 N N . LEU A 1 106 ? -1.331 7.270 -2.210 1.00 31.17 106 LEU A N 1
ATOM 815 C CA . LEU A 1 106 ? -0.537 8.511 -2.221 1.00 31.17 106 LEU A CA 1
ATOM 816 C C . LEU A 1 106 ? 0.327 8.651 -0.946 1.00 31.17 106 LEU A C 1
ATOM 818 O O . LEU A 1 106 ? -0.215 8.793 0.146 1.00 31.17 106 LEU A O 1
ATOM 822 N N . GLY A 1 107 ? 1.660 8.663 -1.096 1.00 31.02 107 GLY A N 1
ATOM 823 C CA . GLY A 1 107 ? 2.621 9.039 -0.040 1.00 31.02 107 GLY A CA 1
ATOM 824 C C . GLY A 1 107 ? 3.775 8.045 0.151 1.00 31.02 107 GLY A C 1
ATOM 825 O O . GLY A 1 107 ? 3.693 7.137 0.963 1.00 31.02 107 GLY A O 1
ATOM 826 N N . GLN A 1 108 ? 4.873 8.232 -0.587 1.00 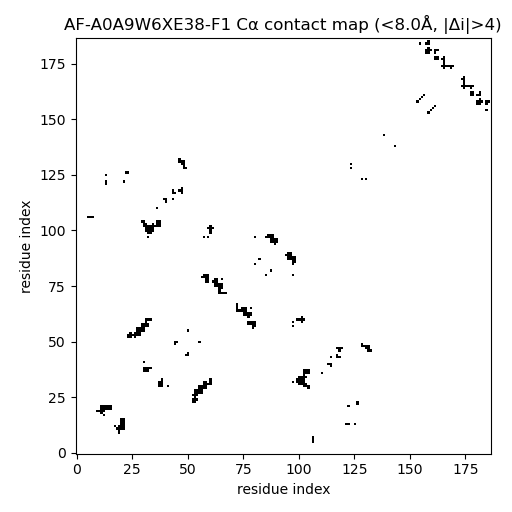36.16 108 GLN A N 1
ATOM 827 C CA . GLN A 1 108 ? 6.000 7.286 -0.726 1.00 36.16 108 GLN A CA 1
ATOM 828 C C . GLN A 1 108 ? 7.057 7.295 0.403 1.00 36.16 108 GLN A C 1
ATOM 830 O O . GLN A 1 108 ? 8.079 6.632 0.261 1.00 36.16 108 GLN A O 1
ATOM 835 N N . GLN A 1 109 ? 6.891 8.055 1.489 1.00 33.81 109 GLN A N 1
ATOM 836 C CA . GLN A 1 109 ? 7.991 8.295 2.448 1.00 33.81 109 GLN A CA 1
ATOM 837 C C . GLN A 1 109 ? 7.665 7.996 3.922 1.00 33.81 109 GLN A C 1
ATOM 839 O O . GLN A 1 109 ? 8.581 7.962 4.727 1.00 33.81 109 GLN A O 1
ATOM 844 N N . GLU A 1 110 ? 6.406 7.732 4.283 1.00 40.03 110 GLU A N 1
ATOM 845 C CA . GLU A 1 110 ? 5.963 7.627 5.693 1.00 40.03 110 GLU A CA 1
ATOM 846 C C . GLU A 1 110 ? 5.235 6.312 6.017 1.00 40.03 110 GLU A C 1
ATOM 848 O O . GLU A 1 110 ? 4.495 6.206 6.992 1.00 40.03 110 GLU A O 1
ATOM 853 N N . GLU A 1 111 ? 5.374 5.295 5.174 1.00 41.56 111 GLU A N 1
ATOM 854 C CA . GLU A 1 111 ? 4.563 4.084 5.299 1.00 41.56 111 GLU A CA 1
ATOM 855 C C . GLU A 1 111 ? 4.922 3.220 6.515 1.00 41.56 111 GLU A C 1
ATOM 857 O O . GLU A 1 111 ? 4.055 2.548 7.080 1.00 41.56 111 GLU A O 1
ATOM 862 N N . ASP A 1 112 ? 6.170 3.297 6.973 1.00 39.69 112 ASP A N 1
ATOM 863 C CA . ASP A 1 112 ? 6.635 2.506 8.106 1.00 39.69 112 ASP A CA 1
ATOM 864 C C . ASP A 1 112 ? 6.029 2.984 9.436 1.00 39.69 112 ASP A C 1
ATOM 866 O O . ASP A 1 112 ? 5.663 2.143 10.252 1.00 39.69 112 ASP A O 1
ATOM 870 N N . ASP A 1 113 ? 5.779 4.286 9.626 1.00 38.75 113 ASP A N 1
ATOM 871 C CA . ASP A 1 113 ? 5.069 4.808 10.810 1.00 38.75 113 ASP A CA 1
ATOM 872 C C . ASP A 1 113 ? 3.561 4.512 10.809 1.00 38.75 113 ASP A C 1
ATOM 874 O O . ASP A 1 113 ? 2.925 4.446 11.866 1.00 38.75 113 ASP A O 1
ATOM 878 N N . ARG A 1 114 ? 2.976 4.295 9.626 1.00 44.78 114 ARG A N 1
ATOM 879 C CA . ARG A 1 114 ? 1.526 4.113 9.434 1.00 44.78 114 ARG A CA 1
ATOM 880 C C . ARG A 1 114 ? 1.064 2.686 9.739 1.00 44.78 114 ARG A C 1
ATOM 882 O O . ARG A 1 114 ? -0.048 2.500 10.225 1.00 44.78 114 ARG A O 1
ATOM 889 N N . VAL A 1 115 ? 1.924 1.688 9.516 1.00 42.59 115 VAL A N 1
ATOM 890 C CA . VAL A 1 115 ? 1.679 0.283 9.902 1.00 42.59 115 VAL A CA 1
ATOM 891 C C . VAL A 1 115 ? 1.941 0.049 11.396 1.00 42.59 115 VAL A C 1
ATOM 893 O O . VAL A 1 115 ? 1.237 -0.742 12.024 1.00 42.59 115 VAL A O 1
ATOM 896 N N . ARG A 1 116 ? 2.893 0.785 11.993 1.00 42.66 116 ARG A N 1
ATOM 897 C CA . ARG A 1 116 ? 3.322 0.645 13.400 1.00 42.66 116 ARG A CA 1
ATOM 898 C C . ARG A 1 116 ? 2.210 0.781 14.439 1.00 42.66 116 ARG A C 1
ATOM 900 O O . ARG A 1 116 ? 2.320 0.175 15.494 1.00 42.66 116 ARG A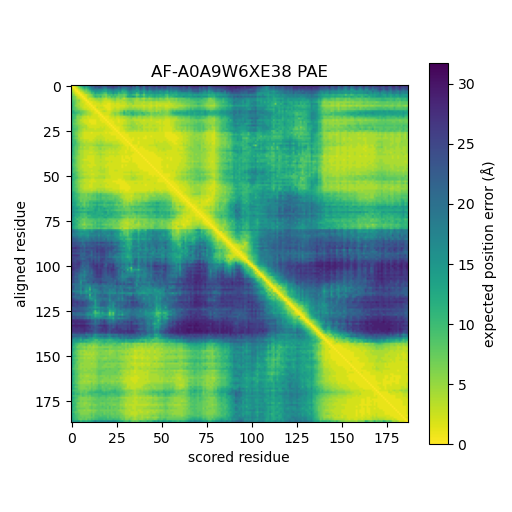 O 1
ATOM 907 N N . ARG A 1 117 ? 1.160 1.569 14.181 1.00 45.00 117 ARG A N 1
ATOM 908 C CA . ARG A 1 117 ? 0.118 1.867 15.190 1.00 45.00 117 ARG A CA 1
ATOM 909 C C . ARG A 1 117 ? -1.214 1.155 14.990 1.00 45.00 117 ARG A C 1
ATOM 911 O O . ARG A 1 117 ? -2.088 1.310 15.836 1.00 45.00 117 ARG A O 1
ATOM 918 N N . LEU A 1 118 ? -1.367 0.376 13.920 1.00 42.75 118 LEU A N 1
ATOM 919 C CA . LEU A 1 118 ? -2.528 -0.508 13.774 1.00 42.75 118 LEU A CA 1
ATOM 920 C C . LEU A 1 118 ? -2.367 -1.794 14.593 1.00 42.75 118 LEU A C 1
ATOM 922 O O . LEU A 1 118 ? -3.366 -2.440 14.880 1.00 42.75 118 LEU A O 1
ATOM 926 N N . GLY A 1 119 ? -1.135 -2.169 14.964 1.00 37.97 119 GLY A N 1
ATOM 927 C CA . GLY A 1 119 ? -0.859 -3.356 15.771 1.00 37.97 119 GLY A CA 1
ATOM 928 C C . GLY A 1 119 ? -0.444 -3.023 17.194 1.00 37.97 119 GLY A C 1
ATOM 929 O O . GLY A 1 119 ? 0.650 -2.511 17.410 1.00 37.97 119 GLY A O 1
ATOM 930 N N . GLY A 1 120 ? -1.300 -3.364 18.162 1.00 43.25 120 GLY A N 1
ATOM 931 C CA . GLY A 1 120 ? -0.977 -3.325 19.591 1.00 43.25 120 GLY A CA 1
ATOM 932 C C . GLY A 1 120 ? -1.348 -2.030 20.317 1.00 43.25 120 GLY A C 1
ATOM 933 O O . GLY A 1 120 ? -0.832 -1.781 21.407 1.00 43.25 120 GLY A O 1
ATOM 934 N N . HIS A 1 121 ? -2.226 -1.194 19.751 1.00 43.06 121 HIS A N 1
ATOM 935 C CA . HIS A 1 121 ? -2.678 0.044 20.395 1.00 43.06 121 HIS A CA 1
ATOM 936 C C . HIS A 1 121 ? -3.879 -0.239 21.326 1.00 43.06 121 HIS A C 1
ATOM 938 O O . HIS A 1 121 ? -4.742 -1.036 20.973 1.00 43.06 121 HIS A O 1
ATOM 944 N N . PRO A 1 122 ? -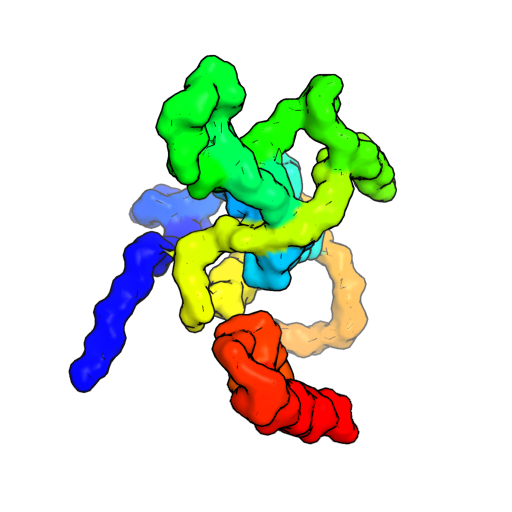4.060 0.471 22.461 1.00 41.34 122 PRO A N 1
ATOM 945 C CA . PRO A 1 122 ? -5.285 0.410 23.280 1.00 41.34 122 PRO A CA 1
ATOM 946 C C . PRO A 1 122 ? -6.615 0.676 22.538 1.00 41.34 122 PRO A C 1
ATOM 948 O O . PRO A 1 122 ? -7.678 0.471 23.120 1.00 41.34 122 PRO A O 1
ATOM 951 N N . ALA A 1 123 ? -6.576 1.093 21.265 1.00 42.25 123 ALA A N 1
ATOM 952 C CA . ALA A 1 123 ? -7.748 1.173 20.395 1.00 42.25 123 ALA A CA 1
ATOM 953 C C . ALA A 1 123 ? -8.348 -0.215 20.084 1.00 42.25 123 ALA A C 1
ATOM 955 O O . ALA A 1 123 ? -9.562 -0.325 19.933 1.00 42.25 123 ALA A O 1
ATOM 956 N N . ASP A 1 124 ? -7.542 -1.282 20.092 1.00 46.06 124 ASP A N 1
ATOM 957 C CA . ASP A 1 124 ? -8.004 -2.662 19.873 1.00 46.06 124 ASP A CA 1
ATOM 958 C C . ASP A 1 124 ? -9.021 -3.079 20.956 1.00 46.06 124 ASP A C 1
ATOM 960 O O . ASP A 1 124 ? -10.034 -3.725 20.676 1.00 46.06 124 ASP A O 1
ATOM 964 N N . ALA A 1 125 ? -8.798 -2.621 22.196 1.00 47.59 125 ALA A N 1
ATOM 965 C CA . ALA A 1 125 ? -9.711 -2.811 23.322 1.00 47.59 125 ALA A CA 1
ATOM 966 C C . ALA A 1 125 ? -10.975 -1.937 23.217 1.00 47.59 125 ALA A C 1
ATOM 968 O O . ALA A 1 125 ? -12.045 -2.357 23.656 1.00 47.59 125 ALA A O 1
ATOM 969 N N . GLN A 1 126 ? -10.866 -0.749 22.614 1.00 49.88 126 GLN A N 1
ATOM 970 C CA . GLN A 1 126 ? -11.990 0.159 22.354 1.00 49.88 126 GLN A CA 1
ATOM 971 C C . GLN A 1 126 ? -12.928 -0.395 21.262 1.00 49.88 126 GLN A C 1
ATOM 973 O O . GLN A 1 126 ? -14.141 -0.202 21.333 1.00 49.88 126 GLN A O 1
ATOM 978 N N . LEU A 1 127 ? -12.373 -1.105 20.272 1.00 50.56 127 LEU A N 1
ATOM 979 C CA . LEU A 1 127 ? -13.092 -1.667 19.121 1.00 50.56 127 LEU A CA 1
ATOM 980 C C . LEU A 1 127 ? -13.597 -3.107 19.343 1.00 50.56 127 LEU A C 1
ATOM 982 O O . LEU A 1 127 ? -14.313 -3.640 18.497 1.00 50.56 127 LEU A O 1
ATOM 986 N N . GLY A 1 128 ? -13.267 -3.730 20.481 1.00 47.84 128 GLY A N 1
ATOM 987 C CA . GLY A 1 128 ? -13.761 -5.060 20.858 1.00 47.84 128 GLY A CA 1
ATOM 988 C C . GLY A 1 128 ? -13.205 -6.208 20.007 1.00 47.84 128 GLY A C 1
ATOM 989 O O . GLY A 1 128 ? -13.875 -7.232 19.858 1.00 47.84 128 GLY A O 1
ATOM 990 N N . LEU A 1 129 ? -12.010 -6.043 19.434 1.00 53.28 129 LEU A N 1
ATOM 991 C CA . LEU A 1 129 ? -11.403 -7.020 18.528 1.00 53.28 129 LEU A CA 1
ATOM 992 C C . LEU A 1 129 ? -10.710 -8.152 19.308 1.00 53.28 129 LEU A C 1
ATOM 994 O O . LEU A 1 129 ? -10.127 -7.906 20.369 1.00 53.28 129 LEU A O 1
ATOM 998 N N . PRO A 1 130 ? -10.761 -9.409 18.823 1.00 47.75 130 PRO A N 1
ATOM 999 C CA . PRO A 1 130 ? -10.032 -10.506 19.447 1.00 47.75 130 PRO A CA 1
ATOM 1000 C C . PRO 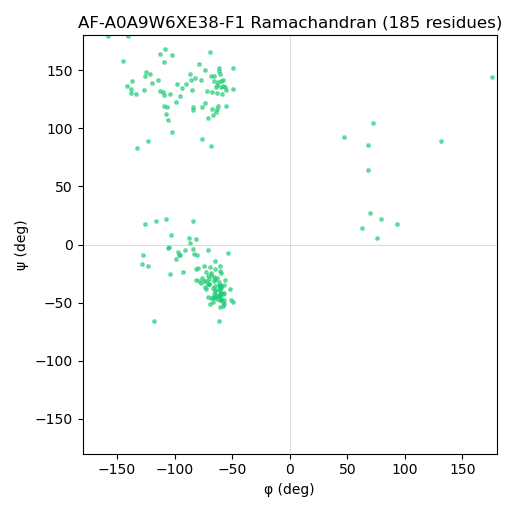A 1 130 ? -8.529 -10.211 19.386 1.00 47.75 130 PRO A C 1
ATOM 1002 O O . PRO A 1 130 ? -7.968 -10.060 18.305 1.00 47.75 130 PRO A O 1
ATOM 1005 N N . GLY A 1 131 ? -7.883 -10.119 20.553 1.00 47.81 131 GLY A N 1
ATOM 1006 C CA . GLY A 1 131 ? -6.454 -9.819 20.663 1.00 47.81 131 GLY A CA 1
ATOM 1007 C C . GLY A 1 131 ? -5.605 -10.699 19.738 1.00 47.81 131 GLY A C 1
ATOM 1008 O O . GLY A 1 131 ? -5.822 -11.911 19.654 1.00 47.81 131 GLY A O 1
ATOM 1009 N N . GLY A 1 132 ? -4.667 -10.064 19.029 1.00 46.75 132 GLY A N 1
ATOM 1010 C CA . GLY A 1 132 ? -3.878 -10.663 17.953 1.00 46.75 132 GLY A CA 1
ATOM 1011 C C . GLY A 1 132 ? -3.232 -12.013 18.296 1.00 46.75 132 GLY A C 1
ATOM 1012 O O . GLY A 1 132 ? -2.909 -12.335 19.441 1.00 46.75 132 GLY A O 1
ATOM 1013 N N . ARG A 1 133 ? -3.034 -12.836 17.262 1.00 43.53 133 ARG A N 1
ATOM 1014 C CA . ARG A 1 133 ? -2.484 -14.195 17.361 1.00 43.53 133 ARG A CA 1
ATOM 1015 C C . ARG A 1 133 ? -1.035 -14.146 17.878 1.00 43.53 133 ARG A C 1
ATOM 1017 O O . ARG A 1 133 ? -0.153 -13.651 17.186 1.00 43.53 133 ARG A O 1
ATOM 1024 N N . ALA A 1 134 ? -0.792 -14.677 19.079 1.00 35.41 134 ALA A N 1
ATOM 1025 C CA . ALA A 1 134 ? 0.499 -14.607 19.771 1.00 35.41 134 ALA A CA 1
ATOM 1026 C C . ALA A 1 134 ? 1.679 -15.160 18.939 1.00 35.41 134 ALA A C 1
ATOM 1028 O O . ALA A 1 134 ? 1.715 -16.347 18.599 1.00 35.41 134 ALA A O 1
ATOM 1029 N N . VAL A 1 135 ? 2.670 -14.308 18.658 1.00 39.72 135 VAL A N 1
ATOM 1030 C CA . VAL A 1 135 ? 3.960 -14.676 18.048 1.00 39.72 135 VAL A CA 1
ATOM 1031 C C . VAL A 1 135 ? 5.011 -14.831 19.161 1.00 39.72 135 VAL A C 1
ATOM 1033 O O . VAL A 1 135 ? 5.016 -14.079 20.130 1.00 39.72 135 VAL A O 1
ATOM 1036 N N . ARG A 1 136 ? 5.860 -15.869 19.077 1.00 38.53 136 ARG A N 1
ATOM 1037 C CA . ARG A 1 136 ? 6.807 -16.282 20.137 1.00 38.53 136 ARG A CA 1
ATOM 1038 C C . ARG A 1 136 ? 7.915 -15.247 20.419 1.00 38.53 136 ARG A C 1
ATOM 1040 O O . ARG A 1 136 ? 8.517 -14.733 19.486 1.00 38.53 136 ARG A O 1
ATOM 1047 N N . ARG A 1 137 ? 8.277 -15.174 21.715 1.00 40.12 137 ARG A N 1
ATOM 1048 C CA . ARG A 1 137 ? 9.251 -14.308 22.427 1.00 40.12 137 ARG A CA 1
ATOM 1049 C C . ARG A 1 137 ? 8.797 -12.847 22.565 1.00 40.12 137 ARG A C 1
ATOM 1051 O O . ARG A 1 137 ? 8.857 -12.077 21.619 1.00 40.12 137 ARG A O 1
ATOM 1058 N N . GLU A 1 138 ? 8.378 -12.493 23.780 1.00 52.03 138 GLU A N 1
ATOM 1059 C CA . GLU A 1 138 ? 7.953 -11.144 24.169 1.00 52.03 138 GLU A CA 1
ATOM 1060 C C . GLU A 1 138 ? 9.178 -10.241 24.347 1.00 52.03 138 GLU A C 1
ATOM 1062 O O . GLU A 1 138 ? 9.781 -10.183 25.416 1.00 52.03 138 GLU A O 1
ATOM 1067 N N . TYR A 1 139 ? 9.568 -9.567 23.273 1.00 44.88 139 TYR A N 1
ATOM 1068 C CA . TYR A 1 139 ? 10.204 -8.261 23.389 1.00 44.88 139 TYR A CA 1
ATOM 1069 C C . TYR A 1 139 ? 9.086 -7.222 23.451 1.00 44.88 139 TYR A C 1
ATOM 1071 O O . TYR A 1 139 ? 8.078 -7.366 22.751 1.00 44.88 139 TYR A O 1
ATOM 1079 N N . THR A 1 140 ? 9.230 -6.185 24.272 1.00 50.47 140 THR A N 1
ATOM 1080 C CA . THR A 1 140 ? 8.300 -5.056 24.179 1.00 50.47 140 THR A CA 1
ATOM 1081 C C . THR A 1 140 ? 8.544 -4.332 22.854 1.00 50.47 140 THR A C 1
ATOM 1083 O O . THR A 1 140 ? 9.681 -4.256 22.385 1.00 50.47 140 THR A O 1
ATOM 1086 N N . ALA A 1 141 ? 7.487 -3.798 22.232 1.00 63.62 141 ALA A N 1
ATOM 1087 C CA . ALA A 1 141 ? 7.610 -3.064 20.968 1.00 63.62 141 ALA A CA 1
ATOM 1088 C C . ALA A 1 141 ? 8.687 -1.962 21.052 1.00 63.62 141 ALA A C 1
ATOM 1090 O O . ALA A 1 141 ? 9.501 -1.820 20.144 1.00 63.62 141 ALA A O 1
ATOM 1091 N N . GLN A 1 142 ? 8.769 -1.296 22.207 1.00 67.44 142 GLN A N 1
ATOM 1092 C CA . GLN A 1 142 ? 9.729 -0.235 22.502 1.00 67.44 142 GLN A CA 1
ATOM 1093 C C . GLN A 1 142 ? 11.198 -0.684 22.451 1.00 67.44 142 GLN A C 1
ATOM 1095 O O . GLN A 1 142 ? 12.074 0.089 22.072 1.00 67.44 142 GLN A O 1
ATOM 1100 N N . GLU A 1 143 ? 11.493 -1.922 22.852 1.00 74.81 143 GLU A N 1
ATOM 1101 C CA . GLU A 1 143 ? 12.869 -2.429 22.923 1.00 74.81 143 GLU A CA 1
ATOM 1102 C C . GLU A 1 143 ? 13.446 -2.729 21.538 1.00 74.81 143 GLU A C 1
ATOM 1104 O O . GLU A 1 143 ? 14.647 -2.570 21.328 1.00 74.81 143 GLU A O 1
ATOM 1109 N N . LEU A 1 144 ? 12.595 -3.131 20.590 1.00 81.56 144 LEU A N 1
ATOM 1110 C CA . LEU A 1 144 ? 13.005 -3.461 19.223 1.00 81.56 144 LEU A CA 1
ATOM 1111 C C . LEU A 1 144 ? 12.830 -2.302 18.242 1.00 81.56 144 LEU A C 1
ATOM 1113 O O . LEU A 1 144 ? 13.304 -2.402 17.116 1.00 81.56 144 LEU A O 1
ATOM 1117 N N . GLU A 1 145 ? 12.182 -1.206 18.646 1.00 76.06 145 GLU A N 1
ATOM 1118 C CA . GLU A 1 145 ? 11.872 -0.064 17.775 1.00 76.06 145 GLU A CA 1
ATOM 1119 C C . GLU A 1 145 ? 13.097 0.421 16.992 1.00 76.06 145 GLU A C 1
ATOM 1121 O O . GLU A 1 145 ? 13.041 0.552 15.771 1.00 76.06 145 GLU A O 1
ATOM 1126 N N . SER A 1 146 ? 14.225 0.632 17.674 1.00 81.75 146 SER A N 1
ATOM 1127 C CA . SER A 1 146 ? 15.441 1.138 17.023 1.00 81.75 146 SER A CA 1
ATOM 1128 C C . SER A 1 146 ? 16.092 0.124 16.078 1.00 81.75 146 SER A C 1
ATOM 1130 O O . SER A 1 146 ? 16.626 0.510 15.038 1.00 81.75 146 SER A O 1
ATOM 1132 N N . GLU A 1 147 ? 16.021 -1.168 16.403 1.00 86.75 147 GLU A N 1
ATOM 1133 C CA . GLU A 1 147 ? 16.543 -2.246 15.561 1.00 86.75 147 GLU A CA 1
ATOM 1134 C C . GLU A 1 147 ? 15.682 -2.426 14.306 1.00 86.75 147 GLU A C 1
ATOM 1136 O O . GLU A 1 147 ? 16.210 -2.497 13.198 1.00 86.75 147 GLU A O 1
ATOM 1141 N N . VAL A 1 148 ? 14.356 -2.426 14.466 1.00 83.44 148 VAL A N 1
ATOM 1142 C CA . VAL A 1 148 ? 13.395 -2.512 13.360 1.00 83.44 148 VAL A CA 1
ATOM 1143 C C . VAL A 1 148 ? 13.508 -1.293 12.449 1.00 83.44 148 VAL A C 1
ATOM 1145 O O . VAL A 1 148 ? 13.530 -1.450 11.233 1.00 83.44 148 VAL A O 1
ATOM 1148 N N . GLU A 1 149 ? 13.634 -0.089 13.008 1.00 81.88 149 GLU A N 1
ATOM 1149 C CA . GLU A 1 149 ? 13.862 1.138 12.238 1.00 81.88 149 GLU A CA 1
ATOM 1150 C C . GLU A 1 149 ? 15.156 1.051 11.420 1.00 81.88 149 GLU A C 1
ATOM 1152 O O . GLU A 1 149 ? 15.163 1.339 10.223 1.00 81.88 149 GLU A O 1
ATOM 1157 N N . ALA A 1 150 ? 16.256 0.616 12.040 1.00 83.56 150 ALA A N 1
ATOM 1158 C CA . ALA A 1 150 ? 17.531 0.457 11.348 1.00 83.56 150 ALA A CA 1
ATOM 1159 C C . ALA A 1 150 ? 17.445 -0.592 10.226 1.00 83.56 150 ALA A C 1
ATOM 1161 O O . ALA A 1 150 ? 17.903 -0.336 9.110 1.00 83.56 150 ALA A O 1
ATOM 1162 N N . ALA A 1 151 ? 16.818 -1.739 10.496 1.00 86.69 151 ALA A N 1
ATOM 1163 C CA . ALA A 1 151 ? 16.628 -2.803 9.516 1.00 86.69 151 ALA A CA 1
ATOM 1164 C C . ALA A 1 151 ? 15.753 -2.346 8.340 1.00 86.69 151 ALA A C 1
ATOM 1166 O O . ALA A 1 151 ? 16.123 -2.539 7.182 1.00 86.69 151 ALA A O 1
ATOM 1167 N N . ASN A 1 152 ? 14.626 -1.690 8.619 1.00 83.94 152 ASN A N 1
ATOM 1168 C CA . ASN A 1 152 ? 13.737 -1.156 7.594 1.00 83.94 152 ASN A CA 1
ATOM 1169 C C . ASN A 1 152 ? 14.448 -0.135 6.704 1.00 83.94 152 ASN A C 1
ATOM 1171 O O . ASN A 1 152 ? 14.374 -0.234 5.478 1.00 83.94 152 ASN A O 1
ATOM 1175 N N . ASN A 1 153 ? 15.180 0.805 7.307 1.00 83.38 153 ASN A N 1
ATOM 1176 C CA . ASN A 1 153 ? 15.948 1.798 6.563 1.00 83.38 153 ASN A CA 1
ATOM 1177 C C . ASN A 1 153 ? 17.001 1.141 5.666 1.00 83.38 153 ASN A C 1
ATOM 1179 O O . ASN A 1 153 ? 17.109 1.508 4.496 1.00 83.38 153 ASN A O 1
ATOM 1183 N N . GLY A 1 154 ? 17.717 0.130 6.168 1.00 86.12 154 GLY A N 1
ATOM 1184 C CA . GLY A 1 154 ? 18.644 -0.670 5.364 1.00 86.12 154 GLY A CA 1
ATOM 1185 C C . GLY A 1 154 ? 17.948 -1.330 4.171 1.00 86.12 154 GLY A C 1
ATOM 1186 O O . GLY A 1 154 ? 18.329 -1.106 3.024 1.00 86.12 154 GLY A O 1
ATOM 1187 N N . ILE A 1 155 ? 16.848 -2.053 4.408 1.00 87.81 155 ILE A N 1
ATOM 1188 C CA . ILE A 1 155 ? 16.074 -2.730 3.352 1.00 87.81 155 ILE A CA 1
ATOM 1189 C C . ILE A 1 155 ? 15.572 -1.739 2.293 1.00 87.81 155 ILE A C 1
ATOM 1191 O O . ILE A 1 155 ? 15.617 -2.025 1.092 1.00 87.81 155 ILE A O 1
ATOM 1195 N N . VAL A 1 156 ? 15.071 -0.574 2.704 1.00 85.75 156 VAL A N 1
ATOM 1196 C CA . VAL A 1 156 ? 14.573 0.445 1.772 1.00 85.75 156 VAL A CA 1
ATOM 1197 C C . VAL A 1 156 ? 15.715 1.023 0.943 1.00 85.75 156 VAL A C 1
ATOM 1199 O O . VAL A 1 156 ? 15.584 1.132 -0.278 1.00 85.75 156 VAL A O 1
ATOM 1202 N N . MET A 1 157 ? 16.834 1.369 1.576 1.00 87.44 157 MET A N 1
ATOM 1203 C CA . MET A 1 157 ? 17.936 2.066 0.914 1.00 87.44 157 MET A CA 1
ATOM 1204 C C . MET A 1 157 ? 18.799 1.154 0.042 1.00 87.44 157 MET A C 1
ATOM 1206 O O . MET A 1 157 ? 19.289 1.602 -0.996 1.00 87.44 157 MET A O 1
ATOM 1210 N N . GLU A 1 158 ? 18.962 -0.107 0.431 1.00 91.50 158 GLU A N 1
ATOM 1211 C CA . GLU A 1 158 ? 19.920 -1.030 -0.186 1.00 91.50 158 GLU A CA 1
ATOM 1212 C C . GLU A 1 158 ? 19.255 -2.052 -1.112 1.00 91.50 158 GLU A C 1
ATOM 1214 O O . GLU A 1 158 ? 19.880 -2.512 -2.066 1.00 91.50 158 GLU A O 1
ATOM 1219 N N . ILE A 1 159 ? 17.973 -2.364 -0.892 1.00 91.88 159 ILE A N 1
ATOM 1220 C CA . ILE A 1 159 ? 17.265 -3.410 -1.643 1.00 91.88 159 ILE A CA 1
ATOM 1221 C C . ILE A 1 159 ? 16.092 -2.818 -2.427 1.00 91.88 159 ILE A C 1
ATOM 1223 O O . ILE A 1 159 ? 16.102 -2.805 -3.658 1.00 91.88 159 ILE A O 1
ATOM 1227 N N . SER A 1 160 ? 15.075 -2.300 -1.734 1.00 88.69 160 SER A N 1
ATOM 1228 C CA . SER A 1 160 ? 13.807 -1.912 -2.373 1.00 88.69 160 SER A CA 1
ATOM 1229 C C . SER A 1 160 ? 13.970 -0.695 -3.287 1.00 88.69 160 SER A C 1
ATOM 1231 O O . SER A 1 160 ? 13.494 -0.696 -4.422 1.00 88.69 160 SER A O 1
ATOM 1233 N N . GLY A 1 161 ? 14.669 0.341 -2.820 1.00 89.88 161 GLY A N 1
ATOM 1234 C CA . GLY A 1 161 ? 14.943 1.550 -3.592 1.00 89.88 161 GLY A CA 1
ATOM 1235 C C . GLY A 1 161 ? 15.739 1.263 -4.870 1.00 89.88 161 GLY A C 1
ATOM 1236 O O . GLY A 1 161 ? 15.278 1.635 -5.952 1.00 89.88 161 GLY A O 1
ATOM 1237 N N . PRO A 1 162 ? 16.901 0.585 -4.789 1.00 94.19 1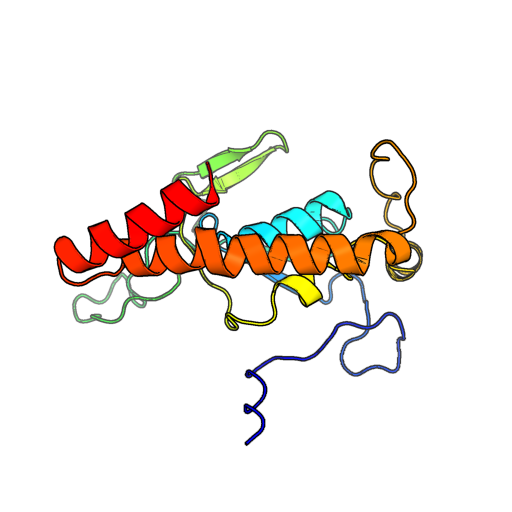62 PRO A N 1
ATOM 1238 C CA . PRO A 1 162 ? 17.665 0.185 -5.968 1.00 94.19 162 PRO A CA 1
ATOM 1239 C C . PRO A 1 162 ? 16.887 -0.731 -6.916 1.00 94.19 162 PRO A C 1
ATOM 1241 O O . PRO A 1 162 ? 16.958 -0.536 -8.126 1.00 94.19 162 PRO A O 1
ATOM 1244 N N . TYR A 1 163 ? 16.064 -1.655 -6.407 1.00 93.88 163 TYR A N 1
ATOM 1245 C CA . TYR A 1 163 ? 15.197 -2.476 -7.257 1.00 93.88 163 TYR A CA 1
ATOM 1246 C C . TYR A 1 163 ? 14.266 -1.621 -8.127 1.00 93.88 163 TYR A C 1
ATOM 1248 O O . TYR A 1 163 ? 14.201 -1.817 -9.341 1.00 93.88 163 TYR A O 1
ATOM 1256 N N . PHE A 1 164 ? 13.588 -0.627 -7.543 1.00 90.75 164 PHE A N 1
ATOM 1257 C CA . PHE A 1 164 ? 12.732 0.270 -8.322 1.00 90.75 164 PHE A CA 1
ATOM 1258 C C . PHE A 1 164 ? 13.528 1.120 -9.312 1.00 90.75 164 PHE A C 1
ATOM 1260 O O . PHE A 1 164 ? 13.101 1.282 -10.454 1.00 90.75 164 PHE A O 1
ATOM 1267 N N . LYS A 1 165 ? 14.703 1.624 -8.919 1.00 91.31 165 LYS A N 1
ATOM 1268 C CA . LYS A 1 165 ? 15.577 2.366 -9.841 1.00 91.31 165 LYS A CA 1
ATOM 1269 C C . LYS A 1 165 ? 16.013 1.503 -11.022 1.00 91.31 165 LYS A C 1
ATOM 1271 O O . LYS A 1 165 ? 16.017 1.991 -12.146 1.00 91.31 165 LYS A O 1
ATOM 1276 N N . ALA A 1 166 ? 16.316 0.228 -10.786 1.00 94.19 166 ALA A N 1
ATOM 1277 C CA . ALA A 1 166 ? 16.642 -0.719 -11.841 1.00 94.19 166 ALA A CA 1
ATOM 1278 C C . ALA A 1 166 ? 15.456 -1.000 -12.771 1.00 94.19 166 ALA A C 1
ATOM 1280 O O . ALA A 1 166 ? 15.625 -1.020 -13.990 1.00 94.19 166 ALA A O 1
ATOM 1281 N N . ALA A 1 167 ? 14.271 -1.224 -12.196 1.00 91.06 167 ALA A N 1
ATOM 1282 C CA . ALA A 1 167 ? 13.054 -1.556 -12.933 1.00 91.06 167 ALA A CA 1
ATOM 1283 C C . ALA A 1 167 ? 12.565 -0.403 -13.822 1.00 91.06 167 ALA A C 1
ATOM 1285 O O . ALA A 1 167 ? 11.996 -0.645 -14.884 1.00 91.06 167 ALA A O 1
ATOM 1286 N N . PHE A 1 168 ? 12.800 0.842 -13.400 1.00 91.81 168 PHE A N 1
ATOM 1287 C CA . PHE A 1 168 ? 12.404 2.048 -14.131 1.00 91.81 168 PHE A CA 1
ATOM 1288 C C . PHE A 1 168 ? 13.559 2.733 -14.873 1.00 91.81 168 PHE A C 1
ATOM 1290 O O . PHE A 1 168 ? 13.379 3.830 -15.402 1.00 91.81 168 PHE A O 1
ATOM 1297 N N . ALA A 1 169 ? 14.738 2.110 -14.930 1.00 93.81 169 ALA A N 1
ATOM 1298 C CA . ALA A 1 169 ? 15.860 2.635 -15.693 1.00 93.81 169 ALA A CA 1
ATOM 1299 C C . ALA A 1 169 ? 15.515 2.713 -17.191 1.00 93.81 169 ALA A C 1
ATOM 1301 O O . ALA A 1 169 ? 14.898 1.811 -17.757 1.00 93.81 169 ALA A O 1
ATOM 1302 N N . HIS A 1 170 ? 15.946 3.792 -17.847 1.00 94.88 170 HIS A N 1
ATOM 1303 C CA . HIS A 1 170 ? 15.716 3.997 -19.281 1.00 94.88 170 HIS A CA 1
ATOM 1304 C C . HIS A 1 170 ? 16.707 3.234 -20.173 1.00 94.88 170 HIS A C 1
ATOM 1306 O O . HIS A 1 170 ? 16.519 3.174 -21.388 1.00 94.88 170 HIS A O 1
ATOM 1312 N N . ASP A 1 171 ? 17.750 2.650 -19.582 1.00 96.50 171 ASP A N 1
ATOM 1313 C CA . ASP A 1 171 ? 18.799 1.915 -20.275 1.00 96.50 171 ASP A CA 1
ATOM 1314 C C . ASP A 1 171 ? 19.295 0.716 -19.447 1.00 96.50 171 ASP A C 1
ATOM 1316 O O . ASP A 1 171 ? 19.139 0.649 -18.223 1.00 96.50 171 ASP A O 1
ATOM 1320 N N . ALA A 1 172 ? 19.881 -0.258 -20.145 1.00 95.75 172 ALA A N 1
ATOM 1321 C CA . ALA A 1 172 ? 20.317 -1.514 -19.546 1.00 95.75 172 ALA A CA 1
ATOM 1322 C C . ALA A 1 172 ? 21.524 -1.350 -18.609 1.00 95.75 172 ALA A C 1
ATOM 1324 O O . ALA A 1 172 ? 21.647 -2.117 -17.657 1.00 95.75 172 ALA A O 1
ATOM 1325 N N . GLU A 1 173 ? 22.398 -0.373 -18.856 1.00 97.06 173 GLU A N 1
ATOM 1326 C CA . GLU A 1 173 ? 23.593 -0.138 -18.041 1.00 97.06 173 GLU A CA 1
ATOM 1327 C C . GLU A 1 173 ? 23.193 0.391 -16.659 1.00 97.06 173 GLU A C 1
ATOM 1329 O O . GLU A 1 173 ? 23.530 -0.217 -15.642 1.00 97.06 173 GLU A O 1
ATOM 1334 N N . SER A 1 174 ? 22.369 1.441 -16.616 1.00 95.38 174 SER A N 1
ATOM 1335 C CA . SER A 1 174 ? 21.778 1.980 -15.388 1.00 95.38 174 SER A CA 1
ATOM 1336 C C . SER A 1 174 ? 20.987 0.911 -14.629 1.00 95.38 174 SER A C 1
ATOM 1338 O O . SER A 1 174 ? 21.110 0.796 -13.408 1.00 95.38 174 SER A O 1
ATOM 1340 N N . SER A 1 175 ? 20.215 0.084 -15.345 1.00 96.44 175 SER A N 1
ATOM 1341 C CA . SER A 1 175 ? 19.466 -1.021 -14.737 1.00 96.44 175 SER A CA 1
ATOM 1342 C C . SER A 1 175 ? 20.393 -2.032 -14.051 1.00 96.44 175 SER A C 1
ATOM 1344 O O . SER A 1 175 ? 20.183 -2.382 -12.890 1.00 96.44 175 SER A O 1
ATOM 1346 N N . GLN A 1 176 ? 21.462 -2.460 -14.730 1.00 96.88 176 GLN A N 1
ATOM 1347 C CA . GLN A 1 176 ? 22.431 -3.418 -14.192 1.00 96.88 176 GLN A CA 1
ATOM 1348 C C . GLN A 1 176 ? 23.205 -2.865 -12.992 1.00 96.88 176 GLN A C 1
ATOM 1350 O O . GLN A 1 176 ? 23.429 -3.600 -12.029 1.00 96.88 176 GLN A O 1
ATOM 1355 N N . VAL A 1 177 ? 23.576 -1.580 -13.015 1.00 96.44 177 VAL A N 1
ATOM 1356 C CA . VAL A 1 177 ? 24.248 -0.915 -11.886 1.00 96.44 177 VAL A CA 1
ATOM 1357 C C . VAL A 1 177 ? 23.370 -0.936 -10.637 1.00 96.44 177 VAL A C 1
ATOM 1359 O O . VAL A 1 177 ? 23.856 -1.238 -9.547 1.00 96.44 177 VAL A O 1
ATOM 1362 N N . GLU A 1 178 ? 22.080 -0.639 -10.770 1.00 96.81 178 GLU A N 1
ATOM 1363 C CA . GLU A 1 178 ? 21.155 -0.663 -9.636 1.00 96.81 178 GLU A CA 1
ATOM 1364 C C . GLU A 1 178 ? 20.839 -2.100 -9.185 1.00 96.81 178 GLU A C 1
ATOM 1366 O O . GLU A 1 178 ? 20.826 -2.364 -7.983 1.00 96.81 178 GLU A O 1
ATOM 1371 N N . LEU A 1 179 ? 20.697 -3.063 -10.108 1.00 95.25 179 LEU A N 1
ATOM 1372 C CA . LEU A 1 179 ? 20.530 -4.483 -9.757 1.00 95.25 179 LEU A CA 1
ATOM 1373 C C . LEU A 1 179 ? 21.730 -5.047 -8.994 1.00 95.25 179 LEU A C 1
ATOM 1375 O O . LEU A 1 179 ? 21.545 -5.830 -8.065 1.00 95.25 179 LEU A O 1
ATOM 1379 N N . ALA A 1 180 ? 22.954 -4.648 -9.343 1.00 95.56 180 ALA A N 1
ATOM 1380 C CA . ALA A 1 180 ? 24.145 -5.073 -8.613 1.00 95.56 180 ALA A CA 1
ATOM 1381 C C . ALA A 1 180 ? 24.092 -4.648 -7.134 1.00 95.56 180 ALA A C 1
ATOM 1383 O O . ALA A 1 180 ? 24.504 -5.417 -6.267 1.00 95.56 180 ALA A O 1
ATOM 1384 N N . LYS A 1 181 ? 23.525 -3.469 -6.833 1.00 94.88 181 LYS A N 1
ATOM 1385 C CA . LYS A 1 181 ? 23.301 -3.014 -5.449 1.00 94.88 181 LYS A CA 1
ATOM 1386 C C . LYS A 1 181 ? 22.288 -3.899 -4.730 1.00 94.88 181 LYS A C 1
ATOM 1388 O O . LYS A 1 181 ? 22.546 -4.289 -3.599 1.00 94.88 181 LYS A O 1
ATOM 1393 N N . VAL A 1 182 ? 21.197 -4.276 -5.405 1.00 94.25 182 VAL A N 1
ATOM 1394 C CA . VAL A 1 182 ? 20.189 -5.195 -4.847 1.00 94.25 182 VAL A CA 1
ATOM 1395 C C . VAL A 1 182 ? 20.830 -6.525 -4.454 1.00 94.25 182 VAL A C 1
ATOM 1397 O O . VAL A 1 182 ? 20.643 -6.984 -3.333 1.00 94.25 182 VAL A O 1
ATOM 1400 N N . PHE A 1 183 ? 21.614 -7.138 -5.347 1.00 95.12 183 PHE A N 1
ATOM 1401 C CA . PHE A 1 183 ? 22.275 -8.411 -5.043 1.00 95.12 183 PH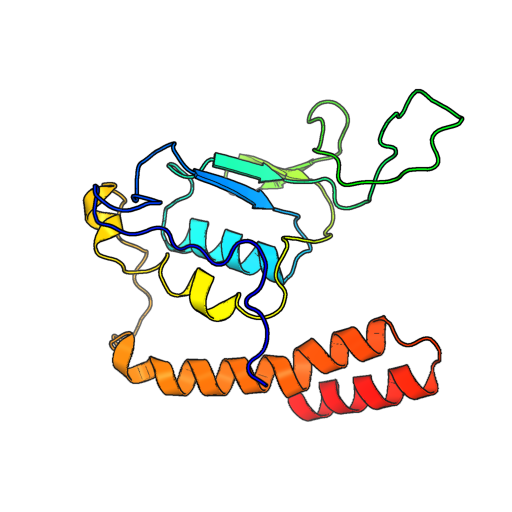E A CA 1
ATOM 1402 C C . PHE A 1 183 ? 23.307 -8.286 -3.922 1.00 95.12 183 PHE A C 1
ATOM 1404 O O . PHE A 1 183 ? 23.422 -9.205 -3.120 1.00 95.12 183 PHE A O 1
ATOM 1411 N N . ALA A 1 184 ? 24.019 -7.160 -3.839 1.00 93.88 184 ALA A N 1
ATOM 1412 C CA . ALA A 1 184 ? 24.938 -6.898 -2.738 1.00 93.88 184 ALA A CA 1
ATOM 1413 C C . ALA A 1 184 ? 24.211 -6.721 -1.394 1.00 93.88 184 ALA A C 1
ATOM 1415 O O . ALA A 1 184 ? 24.717 -7.195 -0.388 1.00 93.88 184 ALA A O 1
ATOM 1416 N N . GLY A 1 185 ? 23.036 -6.082 -1.374 1.00 89.62 185 GLY A N 1
ATOM 1417 C CA . GLY A 1 185 ? 22.240 -5.898 -0.153 1.00 89.62 185 GLY A CA 1
ATOM 1418 C C . GLY A 1 185 ? 21.528 -7.166 0.336 1.00 89.62 185 GLY A C 1
ATOM 1419 O O . GLY A 1 185 ? 21.107 -7.227 1.486 1.00 89.62 185 GLY A O 1
ATOM 1420 N N . VAL A 1 186 ? 21.368 -8.175 -0.527 1.00 90.88 186 VAL A N 1
ATOM 1421 C CA . VAL A 1 186 ? 20.759 -9.474 -0.174 1.00 90.88 186 VAL A CA 1
ATOM 1422 C C . VAL A 1 186 ? 21.803 -10.521 0.246 1.00 90.88 186 VAL A C 1
ATOM 1424 O O . VAL A 1 186 ? 21.442 -11.482 0.926 1.00 90.88 186 VAL A O 1
ATOM 1427 N N . ALA A 1 187 ? 23.057 -10.374 -0.195 1.00 82.38 187 ALA A N 1
ATOM 1428 C CA . ALA A 1 187 ? 24.154 -11.320 0.042 1.00 82.38 187 ALA A CA 1
ATOM 1429 C C . ALA A 1 187 ? 24.711 -11.247 1.471 1.00 82.38 187 ALA A C 1
ATOM 1431 O O . ALA A 1 187 ? 25.034 -12.334 2.007 1.00 82.38 187 ALA A O 1
#

Organism: NCBI:txid1490495

Solvent-accessible surface area (backbone atoms only — not comparable to full-atom values): 11333 Å² total; per-residue (Å²): 130,85,77,82,79,66,80,86,80,80,68,79,35,73,50,77,93,45,98,37,40,72,54,79,73,75,45,71,47,71,35,16,76,40,12,72,64,40,43,47,52,51,49,38,33,61,62,40,54,40,68,89,39,39,45,79,44,58,39,40,44,63,68,34,55,76,46,80,90,38,90,84,54,82,56,63,36,86,40,68,64,49,82,90,80,46,70,59,44,73,41,99,85,72,47,74,40,73,68,67,62,18,60,71,68,89,64,96,83,58,59,72,70,64,42,59,62,62,53,88,43,79,47,46,70,75,70,71,47,72,79,56,83,85,74,90,77,92,68,56,72,79,77,44,44,67,58,52,51,53,50,50,51,47,46,42,67,35,30,54,47,25,43,53,52,21,75,68,39,95,44,71,65,60,16,50,58,26,42,52,42,25,55,62,60,72,107

Foldseek 3Di:
DDDDDFPPPDDADCDPPDPHDLDFQPAEQEWEAAPPLSVLVVVLCVQLQVPRRYHYFYWDQDFDFPDNPDPPGPDTHTDTDDPVPADFDQDPVRDTHGPDHHGDDPDDPCSVVRSLDSADHCSSVVHVGDGGDDDDDDDPCVVCVVVVVVVVVLCVPQAVVLCVQLVPPPDNVSNVVSVVSNVVSVD

Secondary structure (DSSP, 8-state):
-PPPPPS-----BSSTTSSSB--TTSEEEEE-TT-HHHHHHHHHHHHHTGGGTEEEEEB-SS-EESSTT-TT---EE--B--TTTS-EEE-TTS-EEESS-----S-SS-HHHHHHTTSS-THHHHTTPPPP-PPSS---HHHHHHHHHHHHHHIIIIIIHHHHHHHT-SSHHHHHHHHHHHHHHH-

Sequence (187 aa):
MAATPPPYASFVQPNADTEFPAEKDCYHLYVSYACPFASRALSACYLTGLEDVVGLSVAHPIHQKTKPDDDSDTHRSWYFVDPSTTLTVTGVNGRDISQVLSAYFLGQQEEDDRVRRLGGHPADAQLGLPGGRAVRREYTAQELESEVEAANNGIVMEISGPYFKAAFAHDAESSQVELAKVFAGVA

Radius of gyration: 19.59 Å; Cα contacts (8 Å, |Δi|>4): 215; chains: 1; bounding box: 44×43×52 Å

Nearest PDB structures (foldseek):
  4uss-assembly1_A-2  TM=7.136E-01  e=1.904E-06  Populus trichocarpa
  3ppu-assembly1_B  TM=5.915E-01  e=4.566E-07  Phanerodontia chrysosporium
  6gcb-assembly1_B  TM=6.291E-01  e=1.290E-06  Trametes versicolor
  4fqu-assembly4_G  TM=6.107E-01  e=3.200E-06  Sphingobium chlorophenolicum
  4fqu-assembly1_B  TM=5.989E-01  e=6.972E-06  Sphingobium chlorophenolicum

Mean predicted aligned error: 12.29 Å